Protein AF-A0A813G6Y1-F1 (afdb_monomer)

Sequence (194 aa):
RQPVYHDISRVPPTNMTIRAVFTRLVVLLIASIARQVDSALPPGYDEELYCSVGRCLRSRASVHPGMVGARKTFHECAPVDGGPESFEPESHPVGWGSKLGEEARTELLTSGYHQSRCADDEIIEASAASRLEEEEELLEHEEYEGRSNTEACVRPGGSKPAVHAAFYLWYGNPEVDGRWIHWNHKVLPHWEPN

Solvent-accessible surface area (backbone atoms only — not comparable to full-atom values): 12562 Å² total; per-residue (Å²): 139,80,87,85,82,82,86,89,82,79,80,75,89,72,72,63,66,62,56,57,53,51,54,52,53,51,52,53,51,53,57,59,56,63,72,69,64,68,79,82,59,64,90,44,58,74,39,50,59,29,16,54,76,69,32,17,39,35,74,42,87,84,64,58,92,89,71,82,75,40,51,62,76,48,34,34,35,41,69,40,91,91,52,76,86,85,61,75,85,78,54,69,39,48,69,48,42,81,92,68,40,70,65,56,51,48,50,42,48,72,73,47,32,41,69,54,64,36,74,70,52,55,53,52,51,52,54,50,51,56,52,47,55,59,50,52,68,59,50,75,77,60,84,80,72,85,82,70,93,64,70,90,54,50,43,98,86,74,48,62,75,90,75,85,80,94,81,81,89,68,69,42,43,49,94,83,63,76,36,68,30,65,84,70,59,80,83,76,76,69,92,68,83,131

Organism: Polarella glacialis (NCBI:txid89957)

Mean predicted aligned error: 15.97 Å

Structure (mmCIF, N/CA/C/O backbone):
data_AF-A0A813G6Y1-F1
#
_entry.id   AF-A0A813G6Y1-F1
#
loop_
_atom_site.group_PDB
_atom_site.id
_atom_site.type_symbol
_atom_site.label_atom_id
_atom_site.label_alt_id
_atom_site.label_comp_id
_atom_site.label_asym_id
_atom_site.label_entity_id
_atom_site.label_seq_id
_atom_site.pdbx_PDB_ins_code
_atom_site.Cartn_x
_atom_site.Cartn_y
_atom_site.Cartn_z
_atom_site.occupancy
_atom_site.B_iso_or_equiv
_atom_site.auth_seq_id
_atom_site.auth_comp_id
_atom_site.auth_asym_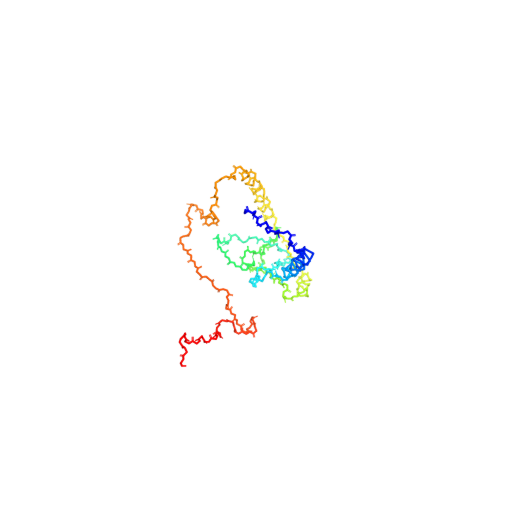id
_atom_site.auth_atom_id
_atom_site.pdbx_PDB_model_num
ATOM 1 N N . ARG A 1 1 ? -50.733 51.400 -49.235 1.00 47.88 1 ARG A N 1
ATOM 2 C CA . ARG A 1 1 ? -50.318 50.156 -48.542 1.00 47.88 1 ARG A CA 1
ATOM 3 C C . ARG A 1 1 ? -49.281 50.551 -47.505 1.00 47.88 1 ARG A C 1
ATOM 5 O O . ARG A 1 1 ? -48.203 50.961 -47.906 1.00 47.88 1 ARG A O 1
ATOM 12 N N . GLN A 1 2 ? -49.637 50.538 -46.223 1.00 42.50 2 GLN A N 1
ATOM 13 C CA . GLN A 1 2 ? -48.691 50.769 -45.127 1.00 42.50 2 GLN A CA 1
ATOM 14 C C . GLN A 1 2 ? -48.273 49.416 -44.535 1.00 42.50 2 GLN A C 1
ATOM 16 O O . GLN A 1 2 ? -49.118 48.518 -44.481 1.00 42.50 2 GLN A O 1
ATOM 21 N N . PRO A 1 3 ? -47.000 49.237 -44.146 1.00 63.09 3 PRO A N 1
ATOM 22 C CA . PRO A 1 3 ? -46.541 48.001 -43.531 1.00 63.09 3 PRO A CA 1
ATOM 23 C C . PRO A 1 3 ? -47.004 47.928 -42.071 1.00 63.09 3 PRO A C 1
ATOM 25 O O . PRO A 1 3 ? -46.876 48.888 -41.313 1.00 63.09 3 PRO A O 1
ATOM 28 N N . VAL A 1 4 ? -47.545 46.772 -41.692 1.00 66.75 4 VAL A N 1
ATOM 29 C CA . VAL A 1 4 ? -47.886 46.431 -40.308 1.00 66.75 4 VAL A CA 1
ATOM 30 C C . VAL A 1 4 ? -46.603 45.970 -39.621 1.00 66.75 4 VAL A C 1
ATOM 32 O O . VAL A 1 4 ? -46.015 44.967 -40.017 1.00 66.75 4 VAL A O 1
ATOM 35 N N . TYR A 1 5 ? -46.155 46.724 -38.619 1.00 62.47 5 TYR A N 1
ATOM 36 C CA . TYR A 1 5 ? -45.021 46.361 -37.773 1.00 62.47 5 TYR A CA 1
ATOM 37 C C . TYR A 1 5 ? -45.543 45.549 -36.583 1.00 62.47 5 TYR A C 1
ATOM 39 O O . TYR A 1 5 ? -46.344 46.050 -35.794 1.00 62.47 5 TYR A O 1
ATOM 47 N N . HIS A 1 6 ? -45.115 44.292 -36.466 1.00 61.47 6 HIS A N 1
ATOM 48 C CA . HIS A 1 6 ? -45.374 43.474 -35.284 1.00 61.47 6 HIS A CA 1
ATOM 49 C C . HIS A 1 6 ? -44.302 43.760 -34.230 1.00 61.47 6 HIS A C 1
ATOM 51 O O . HIS A 1 6 ? -43.113 43.567 -34.473 1.00 61.47 6 HIS A O 1
ATOM 57 N N . ASP A 1 7 ? -44.738 44.245 -33.071 1.00 64.50 7 ASP A N 1
ATOM 58 C CA . ASP A 1 7 ? -43.896 44.520 -31.911 1.00 64.50 7 ASP A CA 1
ATOM 59 C C . ASP A 1 7 ? -43.547 43.205 -31.187 1.00 64.50 7 ASP A C 1
ATOM 61 O O . ASP A 1 7 ? -44.409 42.558 -30.588 1.00 64.50 7 ASP A O 1
ATOM 65 N N . ILE A 1 8 ? -42.278 42.794 -31.277 1.00 61.31 8 ILE A N 1
ATOM 66 C CA . ILE A 1 8 ? -41.714 41.582 -30.655 1.00 61.31 8 ILE A CA 1
ATOM 67 C C . ILE A 1 8 ? -40.951 41.978 -29.379 1.00 61.31 8 ILE A C 1
ATOM 69 O O . ILE A 1 8 ? -39.786 41.632 -29.200 1.00 61.31 8 ILE A O 1
ATOM 73 N N . SER A 1 9 ? -41.584 42.735 -28.481 1.00 58.44 9 SER A N 1
ATOM 74 C CA . SER A 1 9 ? -40.910 43.262 -27.282 1.00 58.44 9 SER A CA 1
ATOM 75 C C . SER A 1 9 ? -41.609 42.860 -25.985 1.00 58.44 9 SER A C 1
ATOM 77 O O . SER A 1 9 ? -41.927 43.708 -25.157 1.00 58.44 9 SER A O 1
ATOM 79 N N . ARG A 1 10 ? -41.868 41.562 -25.776 1.00 57.62 10 ARG A N 1
ATOM 80 C CA . ARG A 1 10 ? -42.239 41.023 -24.450 1.00 57.62 10 ARG A CA 1
ATOM 81 C C . ARG A 1 10 ? -41.647 39.636 -24.225 1.00 57.62 10 ARG A C 1
ATOM 83 O O . ARG A 1 10 ? -42.345 38.630 -24.296 1.00 57.62 10 ARG A O 1
ATOM 90 N N . VAL A 1 11 ? -40.353 39.588 -23.921 1.00 65.69 11 VAL A N 1
ATOM 91 C CA . VAL A 1 11 ? -39.760 38.423 -23.252 1.00 65.69 11 VAL A CA 1
ATOM 92 C C . VAL A 1 11 ? -39.953 38.637 -21.745 1.00 65.69 11 VAL A C 1
ATOM 94 O O . VAL A 1 11 ? -39.470 39.644 -21.225 1.00 65.69 11 VAL A O 1
ATOM 97 N N . PRO A 1 12 ? -40.696 37.770 -21.032 1.00 66.88 12 PRO A N 1
ATOM 98 C CA . PRO A 1 12 ? -40.842 37.895 -19.586 1.00 66.88 12 PRO A CA 1
ATOM 99 C C . PRO A 1 12 ? -39.472 37.717 -18.911 1.00 66.88 12 PRO A C 1
ATOM 101 O O . PRO A 1 12 ? -38.673 36.902 -19.380 1.00 66.88 12 PRO A O 1
ATOM 104 N N . PRO A 1 13 ? -39.178 38.445 -17.819 1.00 62.06 13 PRO A N 1
ATOM 105 C CA . PRO A 1 13 ? -37.917 38.309 -17.103 1.00 62.06 13 PRO A CA 1
ATOM 106 C C . PRO A 1 13 ? -37.788 36.872 -16.593 1.00 62.06 13 PRO A C 1
ATOM 108 O O . PRO A 1 13 ? -38.498 36.432 -15.690 1.00 62.06 13 PRO A O 1
ATOM 111 N N . THR A 1 14 ? -36.907 36.106 -17.226 1.00 59.66 14 THR A N 1
ATOM 112 C CA . THR A 1 14 ? -36.647 34.721 -16.856 1.00 59.66 14 THR A CA 1
ATOM 113 C C . THR A 1 14 ? -35.986 34.668 -15.484 1.00 59.66 14 THR A C 1
ATOM 115 O O . THR A 1 14 ? -34.999 35.359 -15.248 1.00 59.66 14 THR A O 1
ATOM 118 N N . ASN A 1 15 ? -36.532 33.803 -14.624 1.00 59.97 15 ASN A N 1
ATOM 119 C CA . ASN A 1 15 ? -36.086 33.359 -13.297 1.00 59.97 15 ASN A CA 1
ATOM 120 C C . ASN A 1 15 ? -34.559 33.122 -13.153 1.00 59.97 15 ASN A C 1
ATOM 122 O O . ASN A 1 15 ? -34.104 31.983 -13.015 1.00 59.97 15 ASN A O 1
ATOM 126 N N . MET A 1 16 ? -33.747 34.181 -13.158 1.00 59.09 16 MET A N 1
ATOM 127 C CA . MET A 1 16 ? -32.289 34.100 -12.975 1.00 59.09 16 MET A CA 1
ATOM 128 C C . MET A 1 16 ? -31.903 33.655 -11.557 1.00 59.09 16 MET A C 1
ATOM 130 O O . MET A 1 16 ? -30.890 32.983 -11.371 1.00 59.09 16 MET A O 1
ATOM 134 N N . THR A 1 17 ? -32.729 33.955 -10.557 1.00 66.62 17 THR A N 1
ATOM 135 C CA . THR A 1 17 ? -32.464 33.633 -9.148 1.00 66.62 17 THR A CA 1
ATOM 136 C C . THR A 1 17 ? -32.593 32.142 -8.841 1.00 66.62 17 THR A C 1
ATOM 138 O O . THR A 1 17 ? -31.766 31.596 -8.117 1.00 66.62 17 THR A O 1
ATOM 141 N N . ILE A 1 18 ? -33.569 31.448 -9.433 1.00 71.50 18 ILE A N 1
ATOM 142 C CA . ILE A 1 18 ? -33.814 30.023 -9.141 1.00 71.50 18 ILE A CA 1
ATOM 143 C C . ILE A 1 18 ? -32.691 29.144 -9.710 1.00 71.50 18 ILE A C 1
ATOM 145 O O . ILE A 1 18 ? -32.226 28.221 -9.042 1.00 71.50 18 ILE A O 1
ATOM 149 N N . ARG A 1 19 ? -32.191 29.468 -10.911 1.00 74.19 19 ARG A N 1
ATOM 150 C CA . ARG A 1 19 ? -31.069 28.743 -11.530 1.00 74.19 19 ARG A CA 1
ATOM 151 C C . ARG A 1 19 ? -29.781 28.869 -10.716 1.00 74.19 19 ARG A C 1
ATOM 153 O O . ARG A 1 19 ? -29.129 27.863 -10.471 1.00 74.19 19 ARG A O 1
ATOM 160 N N . ALA A 1 20 ? -29.446 30.070 -10.243 1.00 75.44 20 ALA A N 1
ATOM 161 C CA . ALA A 1 20 ? -28.234 30.288 -9.453 1.00 75.44 20 ALA A CA 1
ATOM 162 C C . ALA A 1 20 ? -28.260 29.549 -8.101 1.00 75.44 20 ALA A C 1
ATOM 164 O O . ALA A 1 20 ? -27.241 29.004 -7.672 1.00 75.44 20 ALA A O 1
ATOM 165 N N . VAL A 1 21 ? -29.424 29.495 -7.442 1.00 80.56 21 VAL A N 1
ATOM 166 C CA . VAL A 1 21 ? -29.596 28.775 -6.169 1.00 80.56 21 VAL A CA 1
ATOM 167 C C . VAL A 1 21 ? -29.484 27.263 -6.369 1.00 80.56 21 VAL A C 1
ATOM 169 O O . VAL A 1 21 ? -28.781 26.600 -5.606 1.00 80.56 21 VAL A O 1
ATOM 172 N N . PHE A 1 22 ? -30.105 26.722 -7.420 1.00 84.25 22 PHE A N 1
ATOM 173 C CA . PHE A 1 22 ? -30.036 25.292 -7.719 1.00 84.25 22 PHE A CA 1
ATOM 174 C C . PHE A 1 22 ? -28.605 24.843 -8.044 1.00 84.25 22 PHE A C 1
ATOM 176 O O . PHE A 1 22 ? -28.137 23.853 -7.487 1.00 84.25 22 PHE A O 1
ATOM 183 N N . THR A 1 23 ? -27.864 25.608 -8.854 1.00 83.94 23 THR A N 1
ATOM 184 C CA . THR A 1 23 ? -26.463 25.287 -9.169 1.00 83.94 23 THR A CA 1
ATOM 185 C C . THR A 1 23 ? -25.587 25.269 -7.915 1.00 83.94 23 THR A C 1
ATOM 187 O O . THR A 1 23 ? -24.782 24.356 -7.749 1.00 83.94 23 THR A O 1
ATOM 190 N N . ARG A 1 24 ? -25.764 26.225 -6.991 1.00 86.69 24 ARG A N 1
ATOM 191 C CA . ARG A 1 24 ? -25.010 26.240 -5.724 1.00 86.69 24 ARG A CA 1
ATOM 192 C C . ARG A 1 24 ? -25.335 25.037 -4.839 1.00 86.69 24 ARG A C 1
ATOM 194 O O . ARG A 1 24 ? -24.416 24.439 -4.291 1.00 86.69 24 ARG A O 1
ATOM 201 N N . LEU A 1 25 ? -26.610 24.658 -4.729 1.00 89.81 25 LEU A N 1
ATOM 202 C CA . LEU A 1 25 ? -27.019 23.472 -3.968 1.00 89.81 25 LEU A CA 1
ATOM 203 C C . LEU A 1 25 ? -26.442 22.182 -4.558 1.00 89.81 25 LEU A C 1
ATOM 205 O O . LEU A 1 25 ? -25.932 21.353 -3.811 1.00 89.81 25 LEU A O 1
ATOM 209 N N . VAL A 1 26 ? -26.462 22.033 -5.884 1.00 91.00 26 VAL A N 1
ATOM 210 C CA . VAL A 1 26 ? -25.892 20.860 -6.563 1.00 91.00 26 VAL A CA 1
ATOM 211 C C . VAL A 1 26 ? -24.376 20.781 -6.365 1.00 91.00 26 VAL A C 1
ATOM 213 O O . VAL A 1 26 ? -23.868 19.710 -6.049 1.00 91.00 26 VAL A O 1
ATOM 216 N N . VAL A 1 27 ? -23.650 21.899 -6.475 1.00 89.62 27 VAL A N 1
ATOM 217 C CA . VAL A 1 27 ? -22.195 21.924 -6.235 1.00 89.62 27 VAL A CA 1
ATOM 218 C C . VAL A 1 27 ? -21.862 21.557 -4.786 1.00 89.62 27 VAL A C 1
ATOM 220 O O . VAL A 1 27 ? -20.958 20.757 -4.557 1.00 89.62 27 VAL A O 1
ATOM 223 N N . LEU A 1 28 ? -22.609 22.083 -3.809 1.00 88.44 28 LEU A N 1
ATOM 224 C CA . LEU A 1 28 ? -22.417 21.732 -2.398 1.00 88.44 28 LEU A CA 1
ATOM 225 C C . LEU A 1 28 ? -22.729 20.255 -2.122 1.00 88.44 28 LEU A C 1
ATOM 227 O O . LEU A 1 28 ? -22.001 19.610 -1.369 1.00 88.44 28 LEU A O 1
ATOM 231 N N . LEU A 1 29 ? -23.763 19.704 -2.763 1.00 87.25 29 LEU A N 1
ATOM 232 C CA . LEU A 1 29 ? -24.108 18.288 -2.657 1.00 87.25 29 LEU A CA 1
ATOM 233 C C . LEU A 1 29 ? -22.996 17.396 -3.234 1.00 87.25 29 LEU A C 1
ATOM 235 O O . LEU A 1 29 ? -22.559 16.461 -2.568 1.00 87.25 29 LEU A O 1
ATOM 239 N N . ILE A 1 30 ? -22.487 17.710 -4.430 1.00 83.25 30 ILE A N 1
ATOM 240 C CA . ILE A 1 30 ? -21.391 16.958 -5.065 1.00 83.25 30 ILE A CA 1
ATOM 241 C C . ILE A 1 30 ? -20.113 17.040 -4.219 1.00 83.25 30 ILE A C 1
ATOM 243 O O . ILE A 1 30 ? -19.481 16.016 -3.966 1.00 83.25 30 ILE A O 1
ATOM 247 N N . ALA A 1 31 ? -19.760 18.227 -3.713 1.00 80.38 31 ALA A N 1
ATOM 248 C CA . ALA A 1 31 ? -18.597 18.400 -2.841 1.00 80.38 31 ALA A CA 1
ATOM 249 C C . ALA A 1 31 ? -18.727 17.631 -1.512 1.00 80.38 31 ALA A C 1
ATOM 251 O O . ALA A 1 31 ? -17.729 17.155 -0.973 1.00 80.38 31 ALA A O 1
ATOM 252 N N . SER A 1 32 ? -19.949 17.478 -0.988 1.00 78.00 32 SER A N 1
ATOM 253 C CA . SER A 1 32 ? -20.209 16.665 0.205 1.00 78.00 32 SER A CA 1
ATOM 254 C C . SER A 1 32 ? -20.031 15.169 -0.058 1.00 78.00 32 SER A C 1
ATOM 256 O O . SER A 1 32 ? -19.564 14.461 0.830 1.00 78.00 32 SER A O 1
ATOM 258 N N . ILE A 1 33 ? -20.388 14.686 -1.252 1.00 77.12 33 ILE A N 1
ATOM 259 C CA . ILE A 1 33 ? -20.252 13.268 -1.621 1.00 77.12 33 ILE A CA 1
ATOM 260 C C . ILE A 1 33 ? -18.783 12.927 -1.914 1.00 77.12 33 ILE A C 1
ATOM 262 O O . ILE A 1 33 ? -18.304 11.871 -1.509 1.00 77.12 33 ILE A O 1
ATOM 266 N N . ALA A 1 34 ? -18.033 13.838 -2.542 1.00 69.88 34 ALA A N 1
ATOM 267 C CA . ALA A 1 34 ? -16.622 13.621 -2.869 1.00 69.88 34 ALA A CA 1
ATOM 268 C C . ALA A 1 34 ? -15.717 13.437 -1.633 1.00 69.88 34 ALA A C 1
ATOM 270 O O . ALA A 1 34 ? -14.676 12.798 -1.727 1.00 69.88 34 ALA A O 1
ATOM 271 N N . ARG A 1 35 ? -16.118 13.953 -0.462 1.00 64.12 35 ARG A N 1
ATOM 272 C CA . ARG A 1 35 ? -15.359 13.821 0.794 1.00 64.12 35 ARG A CA 1
ATOM 273 C C . ARG A 1 35 ? -15.401 12.432 1.431 1.00 64.12 35 ARG A C 1
ATOM 275 O O . ARG A 1 35 ? -14.632 12.198 2.350 1.00 64.12 35 ARG A O 1
ATOM 282 N N . GLN A 1 36 ? -16.294 11.548 0.989 1.00 60.00 36 GLN A N 1
ATOM 283 C CA . GLN A 1 36 ? -16.444 10.202 1.559 1.00 60.00 36 GLN A CA 1
ATOM 284 C C . GLN A 1 36 ? -15.845 9.108 0.677 1.00 60.00 36 GLN A C 1
ATOM 286 O O . GLN A 1 36 ? -16.034 7.924 0.944 1.00 60.00 36 GLN A O 1
ATOM 291 N N . VAL A 1 37 ? -15.131 9.485 -0.383 1.00 60.56 37 VAL A N 1
ATOM 292 C CA . VAL A 1 37 ? -14.368 8.519 -1.165 1.00 60.56 37 VAL A CA 1
ATOM 293 C C . VAL A 1 37 ? -13.024 8.343 -0.473 1.00 60.56 37 VAL A C 1
ATOM 295 O O . VAL A 1 37 ? -11.997 8.828 -0.945 1.00 60.56 37 VAL A O 1
ATOM 298 N N . ASP A 1 38 ? -13.043 7.669 0.678 1.00 59.62 38 ASP A N 1
ATOM 299 C CA . ASP A 1 38 ? -11.827 7.053 1.187 1.00 59.62 38 ASP A CA 1
ATOM 300 C C . ASP A 1 38 ? -11.328 6.162 0.060 1.00 59.62 38 ASP A C 1
ATOM 302 O O . ASP A 1 38 ? -12.050 5.293 -0.443 1.00 59.62 38 ASP A O 1
ATOM 306 N N . SER A 1 39 ? -10.136 6.482 -0.433 1.00 60.69 39 SER A N 1
ATOM 307 C CA . SER A 1 39 ? -9.518 5.741 -1.517 1.00 60.69 39 SER A CA 1
ATOM 308 C C . SER A 1 39 ? -9.393 4.309 -1.029 1.00 60.69 39 SER A C 1
ATOM 310 O O . SER A 1 39 ? -8.552 4.015 -0.185 1.00 60.69 39 SER A O 1
ATOM 312 N N . ALA A 1 40 ? -10.289 3.440 -1.499 1.00 66.88 40 ALA A N 1
ATOM 313 C CA . ALA A 1 40 ? -10.293 2.028 -1.171 1.00 66.88 40 ALA A CA 1
ATOM 314 C C . ALA A 1 40 ? -9.113 1.395 -1.904 1.00 66.88 40 ALA A C 1
ATOM 316 O O . ALA A 1 40 ? -9.262 0.742 -2.938 1.00 66.88 40 ALA A O 1
ATOM 317 N N . LEU A 1 41 ? -7.916 1.681 -1.405 1.00 75.00 41 LEU A N 1
ATOM 318 C CA . LEU A 1 41 ? -6.720 1.013 -1.844 1.00 75.00 41 LEU A CA 1
ATOM 319 C C . LEU A 1 41 ? -6.873 -0.473 -1.496 1.00 75.00 41 LEU A C 1
ATOM 321 O O . LEU A 1 41 ? -7.549 -0.823 -0.518 1.00 75.00 41 LEU A O 1
ATOM 325 N N . PRO A 1 42 ? -6.289 -1.367 -2.309 1.00 79.06 42 PRO A N 1
ATOM 326 C CA . PRO A 1 42 ? -6.246 -2.772 -1.961 1.00 79.06 42 PRO A CA 1
ATOM 327 C C . PRO A 1 42 ? -5.688 -2.932 -0.539 1.00 79.06 42 PRO A C 1
ATOM 329 O O . PRO A 1 42 ? -4.781 -2.179 -0.166 1.00 79.06 42 PRO A O 1
ATOM 332 N N . PRO A 1 43 ? -6.195 -3.898 0.247 1.00 78.44 43 PRO A N 1
ATOM 333 C CA . PRO A 1 43 ? -5.671 -4.165 1.581 1.00 78.44 43 PRO A CA 1
ATOM 334 C C . PRO A 1 43 ? -4.139 -4.259 1.548 1.00 78.44 43 PRO A C 1
ATOM 336 O O . PRO A 1 43 ? -3.587 -5.020 0.748 1.00 78.44 43 PRO A O 1
ATOM 339 N N . GLY A 1 44 ? -3.454 -3.461 2.369 1.00 83.50 44 GLY A N 1
ATOM 340 C CA . GLY A 1 44 ? -1.990 -3.465 2.451 1.00 83.50 44 GLY A CA 1
ATOM 341 C C . GLY A 1 44 ? -1.266 -2.269 1.830 1.00 83.50 44 GLY A C 1
ATOM 342 O O . GLY A 1 44 ? -0.053 -2.140 2.002 1.00 83.50 44 GLY A O 1
ATOM 343 N N . TYR A 1 45 ? -1.962 -1.403 1.096 1.00 86.19 45 TYR A N 1
ATOM 344 C CA . TYR A 1 45 ? -1.362 -0.198 0.501 1.00 86.19 45 TYR A CA 1
ATOM 345 C C . TYR A 1 45 ? -1.447 1.025 1.418 1.00 86.19 45 TYR A C 1
ATOM 347 O O . TYR A 1 45 ? -0.577 1.891 1.365 1.00 86.19 45 TYR A O 1
ATOM 355 N N . ASP A 1 46 ? -2.471 1.073 2.263 1.00 87.06 46 ASP A N 1
ATOM 356 C CA . ASP A 1 46 ? -2.724 2.111 3.263 1.00 87.06 46 ASP A CA 1
ATOM 357 C C . ASP A 1 46 ? -2.134 1.770 4.643 1.00 87.06 46 ASP A C 1
ATOM 359 O O . ASP A 1 46 ? -2.374 2.486 5.609 1.00 87.06 46 ASP A O 1
ATOM 363 N N . GLU A 1 47 ? -1.357 0.686 4.750 1.00 93.06 47 GLU A N 1
ATOM 364 C CA . GLU A 1 47 ? -0.781 0.255 6.023 1.00 93.06 47 GLU A CA 1
ATOM 365 C C . GLU A 1 47 ? 0.342 1.197 6.491 1.00 93.06 47 GLU A C 1
ATOM 367 O O . GLU A 1 47 ? 1.249 1.566 5.733 1.00 93.06 47 GLU A O 1
ATOM 372 N N . GLU A 1 48 ? 0.312 1.552 7.774 1.00 95.69 48 GLU A N 1
ATOM 373 C CA . GLU A 1 48 ? 1.471 2.056 8.506 1.00 95.69 48 GLU A CA 1
ATOM 374 C C . GLU A 1 48 ? 2.362 0.863 8.867 1.00 95.69 48 GLU A C 1
ATOM 376 O O . GLU A 1 48 ? 1.879 -0.165 9.341 1.00 95.69 48 GLU A O 1
ATOM 381 N N . LEU A 1 49 ? 3.665 0.977 8.614 1.00 96.94 49 LEU A N 1
ATOM 382 C CA . LEU A 1 49 ? 4.612 -0.111 8.840 1.00 96.94 49 LEU A CA 1
ATOM 383 C C . LEU A 1 49 ? 5.407 0.130 10.112 1.00 96.94 49 LEU A C 1
ATOM 385 O O . LEU A 1 49 ? 5.975 1.204 10.304 1.00 96.94 49 LEU A O 1
ATOM 389 N N . TYR A 1 50 ? 5.486 -0.904 10.938 1.00 97.19 50 TYR A N 1
ATOM 390 C CA . TYR A 1 50 ? 6.133 -0.849 12.233 1.00 97.19 50 TYR A CA 1
ATOM 391 C C . TYR A 1 50 ? 7.236 -1.899 12.357 1.00 97.19 50 TYR A C 1
ATOM 393 O O . TYR A 1 50 ? 7.056 -3.061 11.985 1.00 97.19 50 TYR A O 1
ATOM 401 N N . CYS A 1 51 ? 8.357 -1.492 12.943 1.00 96.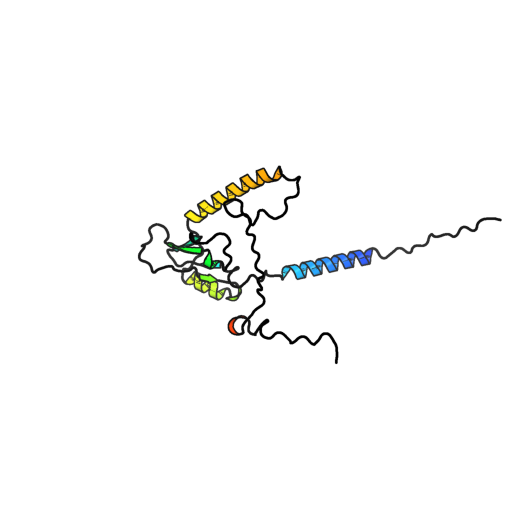31 51 CYS A N 1
ATOM 402 C CA . CYS A 1 51 ? 9.484 -2.349 13.285 1.00 96.31 51 CYS A CA 1
ATOM 403 C C . CYS A 1 51 ? 9.598 -2.519 14.797 1.00 96.31 51 CYS A C 1
ATOM 405 O O . CYS A 1 51 ? 9.210 -1.640 15.564 1.00 96.31 51 CYS A O 1
ATOM 407 N N . SER A 1 52 ? 10.118 -3.667 15.223 1.00 94.81 52 SER A N 1
ATOM 408 C CA . SER A 1 52 ? 10.407 -3.947 16.628 1.00 94.81 52 SER A CA 1
ATOM 409 C C . SER A 1 52 ? 11.574 -3.099 17.146 1.00 94.81 52 SER A C 1
ATOM 411 O O . SER A 1 52 ? 12.426 -2.672 16.367 1.00 94.81 52 SER A O 1
ATOM 413 N N . VAL A 1 53 ? 11.679 -2.970 18.472 1.00 92.44 53 VAL A N 1
ATOM 414 C CA . VAL A 1 53 ? 12.795 -2.290 19.152 1.00 92.44 53 VAL A CA 1
ATOM 415 C C . VAL A 1 53 ? 14.158 -2.749 18.615 1.00 92.44 53 VAL A C 1
ATOM 417 O O . VAL A 1 53 ? 14.408 -3.944 18.456 1.00 92.44 53 VAL A O 1
ATOM 420 N N . GLY A 1 54 ? 15.054 -1.788 18.368 1.00 91.25 54 GLY A N 1
ATOM 421 C CA . GLY A 1 54 ? 16.415 -2.041 17.878 1.00 91.25 54 GLY A CA 1
ATOM 422 C C . GLY A 1 54 ? 16.514 -2.216 16.361 1.00 91.25 54 GLY A C 1
ATOM 423 O O . GLY A 1 54 ? 17.605 -2.479 15.849 1.00 91.25 54 GLY A O 1
ATOM 424 N N . ARG A 1 55 ? 15.401 -2.052 15.638 1.00 92.62 55 ARG A N 1
ATOM 425 C CA . ARG A 1 55 ? 15.364 -2.083 14.177 1.00 92.62 55 ARG A CA 1
ATOM 426 C C . ARG A 1 55 ? 14.701 -0.838 13.616 1.00 92.62 55 ARG A C 1
ATOM 428 O O . ARG A 1 55 ? 13.724 -0.360 14.168 1.00 92.62 55 ARG A O 1
ATOM 435 N N . CYS A 1 56 ? 15.196 -0.339 12.500 1.00 94.31 56 CYS A N 1
ATOM 436 C CA . CYS A 1 56 ? 14.607 0.769 11.765 1.00 94.31 56 CYS A CA 1
ATOM 437 C C . CYS A 1 56 ? 13.980 0.269 10.460 1.00 94.31 56 CYS A C 1
ATOM 439 O O . CYS A 1 56 ? 14.357 -0.774 9.923 1.00 94.31 56 CYS A O 1
ATOM 441 N N . LEU A 1 57 ? 12.982 0.997 9.971 1.00 95.56 57 LEU A N 1
ATOM 442 C CA . LEU A 1 57 ? 12.327 0.711 8.704 1.00 95.56 57 LEU A CA 1
ATOM 443 C C . LEU A 1 57 ? 13.197 1.243 7.561 1.00 95.56 57 LEU A C 1
ATOM 445 O O . LEU A 1 57 ? 13.538 2.426 7.562 1.00 95.56 57 LEU A O 1
ATOM 449 N N . ARG A 1 58 ? 13.518 0.398 6.581 1.00 93.25 58 ARG A N 1
ATOM 450 C CA . ARG A 1 58 ? 14.172 0.834 5.341 1.00 93.25 58 ARG A CA 1
ATOM 451 C C . ARG A 1 58 ? 13.558 0.228 4.095 1.00 93.25 58 ARG A C 1
ATOM 453 O O . ARG A 1 58 ? 12.875 -0.799 4.160 1.00 93.25 58 ARG A O 1
ATOM 460 N N . SER A 1 59 ? 13.860 0.828 2.957 1.00 91.94 59 SER A N 1
ATOM 461 C CA . SER A 1 59 ? 13.534 0.311 1.636 1.00 91.94 59 SER A CA 1
ATOM 462 C C . SER A 1 59 ? 14.350 -0.943 1.326 1.00 91.94 59 SER A C 1
ATOM 464 O O . SER A 1 59 ? 15.558 -1.022 1.549 1.00 91.94 59 SER A O 1
ATOM 466 N N . ARG A 1 60 ? 13.685 -1.962 0.789 1.00 90.88 60 ARG A N 1
ATOM 467 C CA . ARG A 1 60 ? 14.312 -3.245 0.485 1.00 90.88 60 ARG A CA 1
ATOM 468 C C . ARG A 1 60 ? 15.084 -3.163 -0.835 1.00 90.88 60 ARG A C 1
ATOM 470 O O . ARG A 1 60 ? 14.499 -2.968 -1.899 1.00 90.88 60 ARG A O 1
ATOM 477 N N . ALA A 1 61 ? 16.393 -3.413 -0.793 1.00 86.44 61 ALA A N 1
ATOM 478 C CA . ALA A 1 61 ? 17.272 -3.298 -1.964 1.00 86.44 61 ALA A CA 1
ATOM 479 C C . ALA A 1 61 ? 16.949 -4.287 -3.106 1.00 86.44 61 ALA A C 1
ATOM 481 O O . ALA A 1 61 ? 17.304 -4.050 -4.257 1.00 86.44 61 ALA A O 1
ATOM 482 N N . SER A 1 62 ? 16.279 -5.407 -2.809 1.00 85.94 62 SER A N 1
ATOM 483 C CA . SER A 1 62 ? 15.963 -6.459 -3.791 1.00 85.94 62 SER A CA 1
ATOM 484 C C . SER A 1 62 ? 14.646 -6.255 -4.557 1.00 85.94 62 SER A C 1
ATOM 486 O O . SER A 1 62 ? 14.235 -7.133 -5.327 1.00 85.94 62 SER A O 1
ATOM 488 N N . VAL A 1 63 ? 13.968 -5.117 -4.377 1.00 87.44 63 VAL A N 1
ATOM 489 C CA . VAL A 1 63 ? 12.743 -4.799 -5.122 1.00 87.44 63 VAL A CA 1
ATOM 490 C C . VAL A 1 63 ? 13.080 -4.537 -6.590 1.00 87.44 63 VAL A C 1
ATOM 492 O O . VAL A 1 63 ? 13.879 -3.666 -6.922 1.00 87.44 63 VAL A O 1
ATOM 495 N N . HIS A 1 64 ? 12.431 -5.273 -7.491 1.00 85.19 64 HIS A N 1
ATOM 496 C CA . HIS A 1 64 ? 12.593 -5.056 -8.925 1.00 85.19 64 HIS A CA 1
ATOM 497 C C . HIS A 1 64 ? 11.796 -3.828 -9.401 1.00 85.19 64 HIS A C 1
ATOM 499 O O . HIS A 1 64 ? 10.636 -3.666 -9.007 1.00 85.19 64 HIS A O 1
ATOM 505 N N . PRO A 1 65 ? 12.352 -3.003 -10.309 1.00 83.69 65 PRO A N 1
ATOM 506 C CA . PRO A 1 65 ? 11.614 -1.906 -10.927 1.00 83.69 65 PRO A CA 1
ATOM 507 C C . PRO A 1 65 ? 10.322 -2.393 -11.599 1.00 83.69 65 PRO A C 1
ATOM 509 O O . PRO A 1 65 ? 10.340 -3.340 -12.389 1.00 83.69 65 PRO A O 1
ATOM 512 N N . GLY A 1 66 ? 9.201 -1.734 -11.294 1.00 83.06 66 GLY A N 1
ATOM 513 C CA . GLY A 1 66 ? 7.872 -2.088 -11.810 1.00 83.06 66 GLY A CA 1
ATOM 514 C C . GLY A 1 66 ? 7.124 -3.150 -10.997 1.00 83.06 66 GLY A C 1
ATOM 515 O O . GLY A 1 66 ? 6.031 -3.553 -11.392 1.00 83.06 66 GLY A O 1
ATOM 516 N N . MET A 1 67 ? 7.678 -3.604 -9.869 1.00 82.31 67 MET A N 1
ATOM 517 C CA . MET A 1 67 ? 6.939 -4.427 -8.915 1.00 82.31 67 MET A CA 1
ATOM 518 C C . MET A 1 67 ? 5.840 -3.591 -8.245 1.00 82.31 67 MET A C 1
ATOM 520 O O . MET A 1 67 ? 6.086 -2.474 -7.799 1.00 82.31 67 MET A O 1
ATOM 524 N N . VAL A 1 68 ? 4.629 -4.143 -8.165 1.00 86.75 68 VAL A N 1
ATOM 525 C CA . VAL A 1 68 ? 3.471 -3.523 -7.504 1.00 86.75 68 VAL A CA 1
ATOM 526 C C . VAL A 1 68 ? 2.971 -4.491 -6.433 1.00 86.75 68 VAL A C 1
ATOM 528 O O . VAL A 1 68 ? 2.844 -5.685 -6.702 1.00 86.75 68 VAL A O 1
ATOM 531 N N . GLY A 1 69 ? 2.716 -4.009 -5.219 1.00 89.06 69 GLY A N 1
ATOM 532 C CA . GLY A 1 69 ? 2.247 -4.855 -4.121 1.00 89.06 69 GLY A CA 1
ATOM 533 C C . GLY A 1 69 ? 1.937 -4.078 -2.844 1.00 89.06 69 GLY A C 1
ATOM 534 O O . GLY A 1 69 ? 1.994 -2.852 -2.819 1.00 89.06 69 GLY A O 1
ATOM 535 N N . ALA A 1 70 ? 1.630 -4.802 -1.767 1.00 90.62 70 ALA A N 1
ATOM 536 C CA . ALA A 1 70 ? 1.438 -4.202 -0.448 1.00 90.62 70 ALA A CA 1
ATOM 537 C C . ALA A 1 70 ? 2.723 -3.514 0.037 1.00 90.62 70 ALA A C 1
ATOM 539 O O . ALA A 1 70 ? 3.830 -3.985 -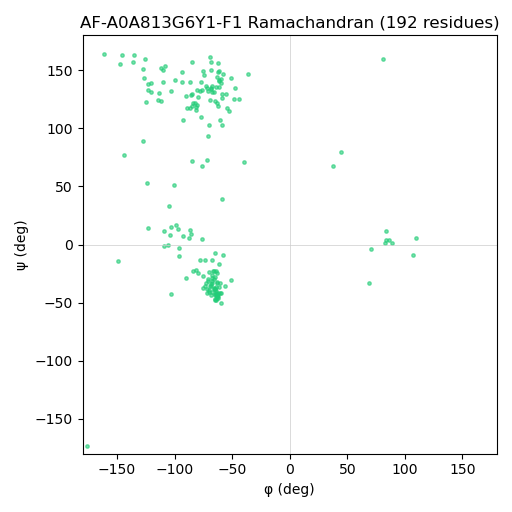0.253 1.00 90.62 70 ALA A O 1
ATOM 540 N N . ARG A 1 71 ? 2.586 -2.452 0.837 1.00 92.06 71 ARG A N 1
ATOM 541 C CA . ARG A 1 71 ? 3.695 -1.590 1.278 1.00 92.06 71 ARG A CA 1
ATOM 542 C C . ARG A 1 71 ? 4.808 -2.363 1.997 1.00 92.06 71 ARG A C 1
ATOM 544 O O . ARG A 1 71 ? 5.988 -2.095 1.767 1.00 92.06 71 ARG A O 1
ATOM 551 N N . LYS A 1 72 ? 4.444 -3.390 2.775 1.00 94.06 72 LYS A N 1
ATOM 552 C CA . LYS A 1 72 ? 5.371 -4.312 3.464 1.00 94.06 72 LYS A CA 1
ATOM 553 C C . LYS A 1 72 ? 6.293 -5.118 2.539 1.00 94.06 72 LYS A C 1
ATOM 555 O O . LYS A 1 72 ? 7.280 -5.672 2.995 1.00 94.06 72 LYS A O 1
ATOM 560 N N . THR A 1 73 ? 5.977 -5.207 1.248 1.00 92.06 73 THR A N 1
ATOM 561 C CA . THR A 1 73 ? 6.818 -5.899 0.250 1.00 92.06 73 THR A CA 1
ATOM 562 C C . THR A 1 73 ? 8.052 -5.074 -0.108 1.00 92.06 73 THR A C 1
ATOM 564 O O . THR A 1 73 ? 9.082 -5.621 -0.497 1.00 92.06 73 THR A O 1
ATOM 567 N N . PHE A 1 74 ? 7.931 -3.753 0.021 1.00 92.88 74 PHE A N 1
ATOM 568 C CA . PHE A 1 74 ? 8.941 -2.783 -0.387 1.00 92.88 74 PHE A CA 1
ATOM 569 C C . PHE A 1 74 ? 9.851 -2.342 0.752 1.00 92.88 74 PHE A C 1
ATOM 571 O O . PHE A 1 74 ? 10.853 -1.683 0.498 1.00 92.88 74 PHE A O 1
ATOM 578 N N . HIS A 1 75 ? 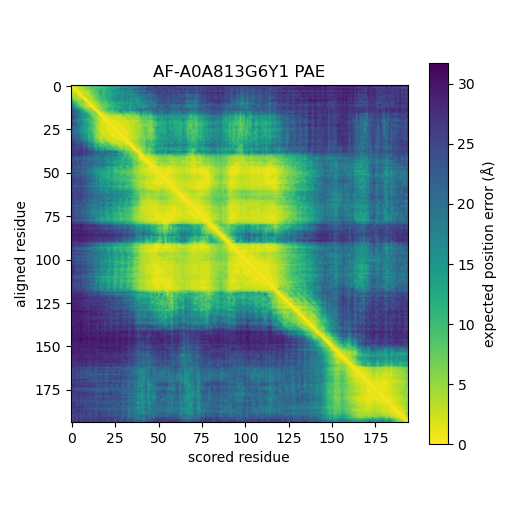9.511 -2.704 1.987 1.00 94.38 75 HIS A N 1
ATOM 579 C CA . HIS A 1 75 ? 10.234 -2.282 3.174 1.00 94.38 75 HIS A CA 1
ATOM 580 C C . HIS A 1 75 ? 10.623 -3.486 4.021 1.00 94.38 75 HIS A C 1
ATOM 582 O O . HIS A 1 75 ? 9.933 -4.506 4.047 1.00 94.38 75 HIS A O 1
ATOM 588 N N . GLU A 1 76 ? 11.717 -3.343 4.746 1.00 93.94 76 GLU A N 1
ATOM 589 C CA . GLU A 1 76 ? 12.215 -4.321 5.700 1.00 93.94 76 GLU A CA 1
ATOM 590 C C . GLU A 1 76 ? 12.664 -3.622 6.984 1.00 93.94 76 GLU A C 1
ATOM 592 O O . GLU A 1 76 ? 12.978 -2.431 6.981 1.00 93.94 76 GLU A O 1
ATOM 597 N N . CYS A 1 77 ? 12.686 -4.362 8.092 1.00 94.38 77 CYS A N 1
ATOM 598 C CA . CYS A 1 77 ? 13.228 -3.861 9.348 1.00 94.38 77 CYS A CA 1
ATOM 599 C C . CYS A 1 77 ? 14.703 -4.249 9.465 1.00 94.38 77 CYS A C 1
ATOM 601 O O . CYS A 1 77 ? 15.032 -5.416 9.713 1.00 94.38 77 CYS A O 1
ATOM 603 N N . ALA A 1 78 ? 15.584 -3.268 9.316 1.00 92.00 78 ALA A N 1
ATOM 604 C CA . ALA A 1 78 ? 17.025 -3.438 9.425 1.00 92.00 78 ALA A CA 1
ATOM 605 C C . ALA A 1 78 ? 17.512 -3.144 10.849 1.00 92.00 78 ALA A C 1
ATOM 607 O O . ALA A 1 78 ? 16.910 -2.319 11.534 1.00 92.00 78 ALA A O 1
ATOM 608 N N . PRO A 1 79 ? 18.575 -3.807 11.330 1.00 91.44 79 PRO A N 1
ATOM 609 C CA . PRO A 1 79 ? 19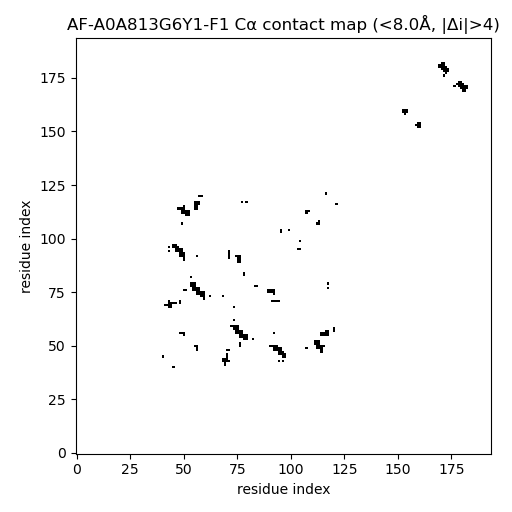.187 -3.446 12.603 1.00 91.44 79 PRO A CA 1
ATOM 610 C C . PRO A 1 79 ? 19.684 -1.996 12.559 1.00 91.44 79 PRO A C 1
ATOM 612 O O . PRO A 1 79 ? 20.258 -1.567 11.562 1.00 91.44 79 PRO A O 1
ATOM 615 N N . VAL A 1 80 ? 19.475 -1.253 13.646 1.00 90.31 80 VAL A N 1
ATOM 616 C CA . VAL A 1 80 ? 20.097 0.068 13.815 1.00 90.31 80 VAL A CA 1
ATOM 617 C C . VAL A 1 80 ? 21.609 -0.132 13.975 1.00 90.31 80 VAL A C 1
ATOM 619 O O . VAL A 1 80 ? 22.025 -1.059 14.677 1.00 90.31 80 VAL A O 1
ATOM 622 N N . ASP A 1 81 ? 22.422 0.696 13.312 1.00 81.94 81 ASP A N 1
ATOM 623 C CA . ASP A 1 81 ? 23.886 0.574 13.270 1.00 81.94 81 ASP A CA 1
ATOM 624 C C . ASP A 1 81 ? 24.499 0.261 14.647 1.00 81.94 81 ASP A C 1
ATOM 626 O O . ASP A 1 81 ? 24.274 0.965 15.633 1.00 81.94 81 ASP A O 1
ATOM 630 N N . GLY A 1 82 ? 25.286 -0.819 14.714 1.00 72.44 82 GLY A N 1
ATOM 631 C CA . GLY A 1 82 ? 25.905 -1.304 15.955 1.00 72.44 82 GLY A CA 1
ATOM 632 C C . GLY A 1 82 ? 25.061 -2.300 16.762 1.00 72.44 82 GLY A C 1
ATOM 633 O O . GLY A 1 82 ? 25.507 -2.755 17.818 1.00 72.44 82 GLY A O 1
ATOM 634 N N . GLY A 1 83 ? 23.872 -2.672 16.281 1.00 70.38 83 GLY A N 1
ATOM 635 C CA . GLY A 1 83 ? 23.097 -3.787 16.822 1.00 70.38 83 GLY A CA 1
ATOM 636 C C . GLY A 1 83 ? 23.753 -5.153 16.548 1.00 70.38 83 GLY A C 1
ATOM 637 O O . GLY A 1 83 ? 24.445 -5.320 15.544 1.00 70.38 83 GLY A O 1
ATOM 638 N N . PRO A 1 84 ? 23.560 -6.157 17.420 1.00 67.06 84 PRO A N 1
ATOM 639 C CA . PRO A 1 84 ? 24.090 -7.497 17.191 1.00 67.06 84 PRO A CA 1
ATOM 640 C C . PRO A 1 84 ? 23.437 -8.141 15.955 1.00 67.06 84 PRO A C 1
ATOM 642 O O . PRO A 1 84 ? 22.222 -8.329 15.923 1.00 67.06 84 PRO A O 1
ATOM 645 N N . GLU A 1 85 ? 24.251 -8.554 14.974 1.00 64.62 85 GLU A N 1
ATOM 646 C CA . GLU A 1 85 ? 23.839 -9.315 13.772 1.00 64.62 85 GLU A CA 1
ATOM 647 C C . GLU A 1 85 ? 23.141 -10.654 14.090 1.00 64.62 85 GLU A C 1
ATOM 649 O O . GLU A 1 85 ? 22.603 -11.305 13.201 1.00 64.62 85 GLU A O 1
ATOM 654 N N . SER A 1 86 ? 23.134 -11.091 15.352 1.00 60.66 86 SER A N 1
ATOM 655 C CA . SER A 1 86 ? 22.646 -12.407 15.767 1.00 60.66 86 SER A CA 1
ATOM 656 C C . SER A 1 86 ? 21.141 -12.483 16.055 1.00 60.66 86 SER A C 1
ATOM 658 O O . SER A 1 86 ? 20.705 -13.457 16.667 1.00 60.66 86 SER A O 1
ATOM 660 N N . PHE A 1 87 ? 20.342 -11.480 15.682 1.00 56.38 87 PHE A N 1
ATOM 661 C CA . PHE A 1 87 ? 18.884 -11.570 15.804 1.00 56.38 87 PHE A CA 1
ATOM 662 C C . PHE A 1 87 ? 18.260 -12.232 14.576 1.00 56.38 87 PHE A C 1
ATOM 664 O O . PHE A 1 87 ? 18.676 -11.973 13.452 1.00 56.38 87 PHE A O 1
ATOM 671 N N . GLU A 1 88 ? 17.261 -13.077 14.839 1.00 63.53 88 GLU A N 1
ATOM 672 C CA . GLU A 1 88 ? 16.562 -13.955 13.897 1.00 63.53 88 GLU A CA 1
ATOM 673 C C . GLU A 1 88 ? 16.335 -13.386 12.480 1.00 63.53 88 GLU A C 1
ATOM 675 O O . GLU A 1 88 ? 16.143 -12.172 12.303 1.00 63.53 88 GLU A O 1
ATOM 680 N N . PRO A 1 89 ? 16.360 -14.277 11.466 1.00 60.22 89 PRO A N 1
ATOM 681 C CA . PRO A 1 89 ? 16.314 -13.904 10.060 1.00 60.22 89 PRO A CA 1
ATOM 682 C C . PRO A 1 89 ? 15.041 -13.112 9.754 1.00 60.22 89 PRO A C 1
ATOM 684 O O . PRO A 1 89 ? 13.945 -13.532 10.102 1.00 60.22 89 PRO A O 1
ATOM 687 N N . GLU A 1 90 ? 15.229 -11.963 9.101 1.00 60.81 90 GLU A N 1
ATOM 688 C CA . GLU A 1 90 ? 14.189 -11.147 8.463 1.00 60.81 90 GLU A CA 1
ATOM 689 C C . GLU A 1 90 ? 12.917 -10.938 9.304 1.00 60.81 90 GLU A C 1
ATOM 691 O O . GLU A 1 90 ? 11.862 -11.523 9.061 1.00 60.81 90 GLU A O 1
ATOM 696 N N . SER A 1 91 ? 12.969 -10.013 10.267 1.00 73.50 91 SER A N 1
ATOM 697 C CA . SER A 1 91 ? 11.730 -9.488 10.840 1.00 73.50 91 SER A CA 1
ATOM 698 C C . SER A 1 91 ? 11.032 -8.627 9.781 1.00 73.50 91 SER A C 1
ATOM 700 O O . SER A 1 91 ? 11.447 -7.496 9.507 1.00 73.50 91 SER A O 1
ATOM 702 N N . HIS A 1 92 ? 9.989 -9.164 9.158 1.00 90.06 92 HIS A N 1
ATOM 703 C CA . HIS A 1 92 ? 9.110 -8.379 8.300 1.00 90.06 92 HIS A CA 1
ATOM 704 C C . HIS A 1 92 ? 8.430 -7.266 9.114 1.00 90.06 92 HIS A C 1
ATOM 706 O O . HIS A 1 92 ? 8.048 -7.509 10.263 1.00 90.06 92 HIS A O 1
ATOM 712 N N . PRO A 1 93 ? 8.252 -6.059 8.544 1.00 95.62 93 PRO A N 1
ATOM 713 C CA . PRO A 1 93 ? 7.499 -5.011 9.212 1.00 95.62 93 PRO A CA 1
ATOM 714 C C . PRO A 1 93 ? 6.056 -5.463 9.436 1.00 95.62 93 PRO A C 1
ATOM 716 O O . PRO A 1 93 ? 5.439 -6.094 8.569 1.00 95.62 93 PRO A O 1
ATOM 719 N N . VAL A 1 94 ? 5.508 -5.112 10.595 1.00 95.94 94 VAL A N 1
ATOM 720 C CA . VAL A 1 94 ? 4.099 -5.346 10.907 1.00 95.94 94 VAL A CA 1
ATOM 721 C C . VAL A 1 94 ? 3.292 -4.193 10.323 1.00 95.94 94 VAL A C 1
ATOM 723 O O . VAL A 1 94 ? 3.550 -3.031 10.632 1.00 95.94 94 VAL A O 1
ATOM 726 N N . GLY A 1 95 ? 2.342 -4.518 9.448 1.00 95.12 95 GLY A N 1
ATOM 727 C CA . GLY A 1 95 ? 1.420 -3.547 8.871 1.00 95.12 95 GLY A CA 1
ATOM 728 C C . GLY A 1 95 ? 0.219 -3.321 9.781 1.00 95.12 95 GLY A C 1
ATOM 729 O O . GLY A 1 95 ? -0.432 -4.280 10.197 1.00 95.12 95 GLY A O 1
ATOM 730 N N . TRP A 1 96 ? -0.089 -2.061 10.069 1.00 96.06 96 TRP A N 1
ATOM 731 C CA . TRP A 1 96 ? -1.340 -1.648 10.694 1.00 96.06 96 TRP A CA 1
ATOM 732 C C . TRP A 1 96 ? -2.173 -0.854 9.689 1.00 96.06 96 TRP A C 1
ATOM 734 O O . TRP A 1 96 ? -1.711 0.151 9.157 1.00 96.06 96 TRP A O 1
ATOM 744 N N . GLY A 1 97 ? -3.402 -1.300 9.435 1.00 91.25 97 GLY A N 1
ATOM 745 C CA . GLY A 1 97 ? -4.377 -0.578 8.620 1.00 91.25 97 GLY A CA 1
ATOM 746 C C . GLY A 1 97 ? -5.539 -0.073 9.470 1.00 91.25 97 GLY A C 1
ATOM 747 O O . GLY A 1 97 ? -5.919 -0.714 10.452 1.00 91.25 97 GLY A O 1
ATOM 748 N N . SER A 1 98 ? -6.163 1.027 9.045 1.00 87.00 98 SER A N 1
ATOM 749 C CA . SER A 1 98 ? -7.292 1.679 9.738 1.00 87.00 98 SER A CA 1
ATOM 750 C C . SER A 1 98 ? -8.439 0.722 10.109 1.00 87.00 98 SER A C 1
ATOM 752 O O . SER A 1 98 ? -9.093 0.886 11.139 1.00 87.00 98 SER A O 1
ATOM 754 N N . LYS A 1 99 ? -8.647 -0.335 9.313 1.00 85.62 99 LYS A N 1
ATOM 755 C CA . LYS A 1 99 ? -9.661 -1.379 9.543 1.00 85.62 99 LYS A CA 1
ATOM 756 C C . LYS A 1 99 ? -9.420 -2.237 10.790 1.00 85.62 99 LYS A C 1
ATOM 758 O O . LYS A 1 99 ? -10.376 -2.821 11.289 1.00 85.62 99 LYS A O 1
ATOM 763 N N . LEU A 1 100 ? -8.182 -2.329 11.282 1.00 89.06 100 LEU A N 1
ATOM 764 C CA . LEU A 1 100 ? -7.853 -3.051 12.519 1.00 89.06 100 LEU A CA 1
ATOM 765 C C . LEU A 1 100 ? -8.215 -2.245 13.778 1.00 89.06 100 LEU A C 1
ATOM 767 O O . LEU A 1 100 ? -8.253 -2.805 14.871 1.00 89.06 100 LEU A O 1
ATOM 771 N N . GLY A 1 101 ? -8.506 -0.949 13.626 1.00 93.44 101 GLY A N 1
ATOM 772 C CA . GLY A 1 101 ? -8.831 -0.045 14.722 1.00 93.44 101 GLY A CA 1
ATOM 773 C C . GLY A 1 101 ? -7.602 0.482 15.468 1.00 93.44 101 GLY A C 1
ATOM 774 O O . GLY A 1 101 ? -6.510 -0.087 15.429 1.00 93.44 101 GLY A O 1
ATOM 775 N N . GLU A 1 102 ? -7.793 1.598 16.173 1.00 96.44 102 GLU A N 1
ATOM 776 C CA . GLU A 1 102 ? -6.735 2.284 16.935 1.00 96.44 102 GLU A CA 1
ATOM 777 C C . GLU A 1 102 ? -6.214 1.472 18.130 1.00 96.44 102 GLU A C 1
ATOM 779 O O . GLU A 1 102 ? -5.089 1.679 18.582 1.00 96.44 102 GLU A O 1
ATOM 784 N N . GLU A 1 103 ? -7.002 0.525 18.643 1.00 96.69 103 GLU A N 1
ATOM 785 C CA . GLU A 1 103 ? -6.586 -0.340 19.752 1.00 96.69 103 GLU A CA 1
ATOM 786 C C . GLU A 1 103 ? -5.413 -1.237 19.340 1.00 96.69 103 GLU A C 1
ATOM 788 O O . GLU A 1 103 ? -4.386 -1.244 20.015 1.00 96.69 103 GLU A O 1
ATOM 793 N N . ALA A 1 104 ? -5.498 -1.875 18.166 1.00 96.19 104 ALA A N 1
ATOM 794 C CA . ALA A 1 104 ? -4.406 -2.672 17.606 1.00 96.19 104 ALA A CA 1
ATOM 795 C C . ALA A 1 104 ? -3.145 -1.824 17.354 1.00 96.19 104 ALA A C 1
ATOM 797 O O . ALA A 1 104 ? -2.022 -2.274 17.580 1.00 96.19 104 ALA A O 1
ATOM 798 N N . ARG A 1 105 ? -3.320 -0.562 16.935 1.00 97.00 105 ARG A N 1
ATOM 799 C CA . ARG A 1 105 ? -2.206 0.386 16.773 1.00 97.00 105 ARG A CA 1
ATOM 800 C C . ARG A 1 105 ? -1.519 0.670 18.102 1.00 97.00 105 ARG A C 1
ATOM 802 O O . ARG A 1 105 ? -0.294 0.668 18.204 1.00 97.00 105 ARG A O 1
ATOM 809 N N . THR A 1 106 ? -2.330 0.926 19.121 1.00 97.69 106 THR A N 1
ATOM 810 C CA . THR A 1 106 ? -1.876 1.244 20.474 1.00 97.69 106 THR A CA 1
ATOM 811 C C . THR A 1 106 ? -1.162 0.052 21.103 1.00 97.69 106 THR A C 1
ATOM 813 O O . THR A 1 106 ? -0.147 0.237 21.774 1.00 97.69 106 THR A O 1
ATOM 816 N N . GLU A 1 107 ? -1.630 -1.169 20.850 1.00 97.44 107 GLU A N 1
ATOM 817 C CA . GLU A 1 107 ? -0.975 -2.398 21.297 1.00 97.44 107 GLU A CA 1
ATOM 818 C C . GLU A 1 107 ? 0.422 -2.564 20.678 1.00 97.44 107 GLU A C 1
ATOM 820 O O . GLU A 1 107 ? 1.378 -2.856 21.404 1.00 97.44 107 GLU A O 1
ATOM 825 N N . LEU A 1 108 ? 0.578 -2.293 19.375 1.00 96.75 108 LEU A N 1
ATOM 826 C CA . LEU A 1 108 ? 1.889 -2.306 18.710 1.00 96.75 108 LEU A CA 1
ATOM 827 C C . LEU A 1 108 ? 2.846 -1.294 19.348 1.00 96.75 108 LEU A C 1
ATOM 829 O O . LEU A 1 108 ? 3.956 -1.653 19.750 1.00 96.75 108 LEU A O 1
ATOM 833 N N . LEU A 1 109 ? 2.394 -0.047 19.501 1.00 97.50 109 LEU A N 1
ATOM 834 C CA . LEU A 1 109 ? 3.181 1.020 20.123 1.00 97.50 109 LEU A CA 1
ATOM 835 C C . LEU A 1 109 ? 3.577 0.670 21.566 1.00 97.50 109 LEU A C 1
ATOM 837 O O . LEU A 1 109 ? 4.723 0.866 21.966 1.00 97.50 109 LEU A O 1
ATOM 841 N N . THR A 1 110 ? 2.650 0.096 22.336 1.00 97.81 110 THR A N 1
ATOM 842 C CA . THR A 1 110 ? 2.889 -0.334 23.725 1.00 97.81 110 THR A CA 1
ATOM 843 C C . THR A 1 110 ? 3.874 -1.502 23.795 1.00 97.81 110 THR A C 1
ATOM 845 O O . THR A 1 110 ? 4.674 -1.581 24.725 1.00 97.81 110 THR A O 1
ATOM 848 N N . SER A 1 111 ? 3.883 -2.368 22.780 1.00 96.75 111 SER A N 1
ATOM 849 C CA . SER A 1 111 ? 4.835 -3.477 22.635 1.00 96.75 111 SER A CA 1
ATOM 850 C C . SER A 1 111 ? 6.229 -3.026 22.171 1.00 96.75 111 SER A C 1
ATOM 852 O O . SER A 1 111 ? 7.101 -3.860 21.931 1.00 96.75 111 SER A O 1
ATOM 854 N N . GLY A 1 112 ? 6.456 -1.714 22.039 1.00 96.06 112 GLY A N 1
ATOM 855 C CA . GLY A 1 112 ? 7.740 -1.134 21.650 1.00 96.06 112 GLY A CA 1
ATOM 856 C C . GLY A 1 112 ? 7.974 -1.096 20.142 1.00 96.06 112 GLY A C 1
ATOM 857 O O . GLY A 1 112 ? 9.093 -0.826 19.710 1.00 96.06 112 GLY A O 1
ATOM 858 N N . TYR A 1 113 ? 6.951 -1.358 19.330 1.00 97.06 113 TYR A N 1
ATOM 859 C CA . TYR A 1 113 ? 7.067 -1.180 17.891 1.00 97.06 113 TYR A CA 1
ATOM 860 C C . TYR A 1 113 ? 7.043 0.307 17.517 1.00 97.06 113 TYR A C 1
ATOM 862 O O . TYR A 1 113 ? 6.335 1.109 18.127 1.00 97.06 113 TYR A O 1
ATOM 870 N N . HIS A 1 114 ? 7.790 0.683 16.482 1.00 96.75 114 HIS A N 1
ATOM 871 C CA . HIS A 1 114 ? 7.920 2.070 16.031 1.00 96.75 114 HIS A CA 1
ATOM 872 C C . HIS A 1 114 ? 8.063 2.179 14.506 1.00 96.75 114 HIS A C 1
ATOM 874 O O . HIS A 1 114 ? 8.372 1.204 13.828 1.00 96.75 114 HIS A O 1
ATOM 880 N N . GLN A 1 115 ? 7.842 3.382 13.963 1.00 96.62 115 GLN A N 1
ATOM 881 C CA . GLN A 1 115 ? 7.929 3.676 12.519 1.00 96.62 115 GLN A CA 1
ATOM 882 C C . GLN A 1 115 ? 9.226 4.406 12.122 1.00 96.62 115 GLN A C 1
ATOM 884 O O . GLN A 1 115 ? 9.292 5.024 11.062 1.00 96.62 115 GLN A O 1
ATOM 889 N N . SER A 1 116 ? 10.246 4.422 12.988 1.00 95.06 116 SER A N 1
ATOM 890 C CA . SER A 1 116 ? 11.477 5.176 12.702 1.00 95.06 116 SER A CA 1
ATOM 891 C C . SER A 1 116 ? 12.203 4.604 11.486 1.00 95.06 116 SER A C 1
ATOM 893 O O . SER A 1 116 ? 12.384 3.387 11.391 1.00 95.06 116 SER A O 1
ATOM 895 N N . ARG A 1 117 ? 12.665 5.485 10.600 1.00 94.94 117 ARG A N 1
ATOM 896 C CA . ARG A 1 117 ? 13.426 5.111 9.407 1.00 94.94 117 ARG A CA 1
ATOM 897 C C . ARG A 1 117 ? 14.912 4.955 9.703 1.00 94.94 117 ARG A C 1
ATOM 899 O O . ARG A 1 117 ? 15.403 5.471 10.707 1.00 94.94 117 ARG A O 1
ATOM 906 N N . CYS A 1 118 ? 15.602 4.189 8.868 1.00 92.56 118 CYS A N 1
ATOM 907 C CA . CYS A 1 118 ? 17.056 4.090 8.922 1.00 92.56 118 CYS A CA 1
ATOM 908 C C . CYS A 1 118 ? 17.701 5.355 8.322 1.00 92.56 118 CYS A C 1
ATOM 910 O O . CYS A 1 118 ? 17.125 5.996 7.445 1.00 92.56 118 CYS A O 1
ATOM 912 N N . ALA A 1 119 ? 18.881 5.739 8.818 1.00 88.44 119 ALA A N 1
ATOM 913 C CA . ALA A 1 119 ? 19.539 6.996 8.439 1.00 88.44 119 ALA A CA 1
ATOM 914 C C . ALA A 1 119 ? 20.015 7.026 6.972 1.00 88.44 119 ALA A C 1
ATOM 916 O O . ALA A 1 119 ? 20.114 8.092 6.369 1.00 88.44 119 ALA A O 1
ATOM 917 N N . ASP A 1 120 ? 20.299 5.863 6.388 1.00 77.62 120 ASP A N 1
ATOM 918 C CA . ASP A 1 120 ? 20.646 5.692 4.975 1.00 77.62 120 ASP A CA 1
ATOM 919 C C . ASP A 1 120 ? 19.477 6.043 4.041 1.00 77.62 120 ASP A C 1
ATOM 921 O O . ASP A 1 120 ? 19.684 6.694 3.014 1.00 77.62 120 ASP A O 1
ATOM 925 N N . ASP A 1 121 ? 18.248 5.701 4.428 1.00 67.69 121 ASP A N 1
ATOM 926 C CA . ASP A 1 121 ? 17.042 6.026 3.659 1.00 67.69 121 ASP A CA 1
ATOM 927 C C . ASP A 1 121 ? 16.737 7.533 3.644 1.00 67.69 121 ASP A C 1
ATOM 929 O O . ASP A 1 121 ? 16.308 8.060 2.617 1.00 67.69 121 ASP A O 1
ATOM 933 N N . GLU A 1 122 ? 17.001 8.253 4.739 1.00 71.12 122 GLU A N 1
ATOM 934 C CA . GLU A 1 122 ? 16.797 9.711 4.792 1.00 71.12 122 GLU A CA 1
ATOM 935 C C . GLU A 1 122 ? 17.726 10.451 3.820 1.00 71.12 122 GLU A C 1
ATOM 937 O O . GLU A 1 122 ? 17.321 11.423 3.181 1.00 71.12 122 GLU A O 1
ATOM 942 N N . ILE A 1 123 ? 18.958 9.962 3.654 1.00 70.81 123 ILE A N 1
ATOM 943 C CA . ILE A 1 123 ? 19.928 10.533 2.713 1.00 70.81 123 ILE A CA 1
ATOM 944 C C . ILE A 1 123 ? 19.497 10.258 1.267 1.00 70.81 123 ILE A C 1
ATOM 946 O O . ILE A 1 123 ? 19.590 11.148 0.417 1.00 70.81 123 ILE A O 1
ATOM 950 N N . ILE A 1 124 ? 18.993 9.053 0.977 1.00 67.44 124 ILE A N 1
ATOM 951 C CA . ILE A 1 124 ? 18.496 8.699 -0.359 1.00 67.44 124 ILE A CA 1
ATOM 952 C C . ILE A 1 124 ? 17.273 9.547 -0.712 1.00 67.44 124 ILE A C 1
ATOM 954 O O . ILE A 1 124 ? 17.258 10.142 -1.789 1.00 67.44 124 ILE A O 1
ATOM 958 N N . GLU A 1 125 ? 16.289 9.670 0.182 1.00 65.88 125 GLU A N 1
ATOM 959 C CA . GLU A 1 125 ? 15.104 10.500 -0.067 1.00 65.88 125 GLU A CA 1
ATOM 960 C C . GLU A 1 125 ? 15.452 11.984 -0.204 1.00 65.88 125 GLU A C 1
ATOM 962 O O . GLU A 1 125 ? 14.961 12.626 -1.131 1.00 65.88 125 GLU A O 1
ATOM 967 N N . ALA A 1 126 ? 16.342 12.520 0.635 1.00 68.31 126 ALA A N 1
ATOM 968 C CA . ALA A 1 126 ? 16.794 13.905 0.515 1.00 68.31 126 ALA A CA 1
ATOM 969 C C . ALA A 1 126 ? 17.521 14.160 -0.817 1.00 68.31 126 ALA A C 1
ATOM 971 O O . ALA A 1 126 ? 17.272 15.172 -1.470 1.00 68.31 126 ALA A O 1
ATOM 9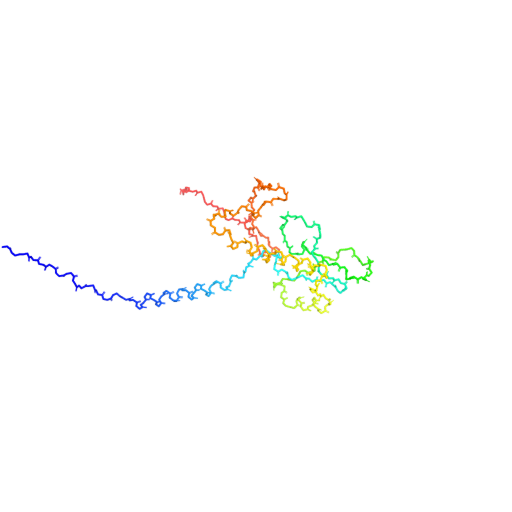72 N N . SER A 1 127 ? 18.370 13.225 -1.256 1.00 68.50 127 SER A N 1
ATOM 973 C CA . SER A 1 127 ? 19.068 13.331 -2.546 1.00 68.50 127 SER A CA 1
ATOM 974 C C . SER A 1 127 ? 18.141 13.148 -3.754 1.00 68.50 127 SER A C 1
ATOM 976 O O . SER A 1 127 ? 18.356 13.745 -4.809 1.00 68.50 127 SER A O 1
ATOM 978 N N . ALA A 1 128 ? 17.090 12.334 -3.614 1.00 68.50 128 ALA A N 1
ATOM 979 C CA . ALA A 1 128 ? 16.072 12.165 -4.639 1.00 68.50 128 ALA A CA 1
ATOM 980 C C . ALA A 1 128 ? 15.184 13.411 -4.740 1.00 68.50 128 ALA A C 1
ATOM 982 O O . ALA A 1 128 ? 14.907 13.854 -5.850 1.00 68.50 128 ALA A O 1
ATOM 983 N N . ALA A 1 129 ? 14.791 13.996 -3.605 1.00 68.81 129 ALA A N 1
ATOM 984 C CA . ALA A 1 129 ? 14.004 15.223 -3.550 1.00 68.81 129 ALA A CA 1
ATOM 985 C C . ALA A 1 129 ? 14.759 16.409 -4.166 1.00 68.81 129 ALA A C 1
ATOM 987 O O . ALA A 1 129 ? 14.209 17.084 -5.029 1.00 68.81 129 ALA A O 1
ATOM 988 N N . SER A 1 130 ? 16.040 16.603 -3.831 1.00 70.19 130 SER A N 1
ATOM 989 C CA . SER A 1 130 ? 16.838 17.681 -4.435 1.00 70.19 130 SER A CA 1
ATOM 990 C C . SER A 1 130 ? 17.024 17.506 -5.946 1.00 70.19 130 SER A C 1
ATOM 992 O O . SER A 1 130 ? 17.064 18.480 -6.687 1.00 70.19 130 SER A O 1
ATOM 994 N N . ARG A 1 131 ? 17.111 16.258 -6.428 1.00 71.81 131 ARG A N 1
ATOM 995 C CA . ARG A 1 131 ? 17.209 15.966 -7.866 1.00 71.81 131 ARG A CA 1
ATOM 996 C C . ARG A 1 131 ? 15.895 16.232 -8.609 1.00 71.81 131 ARG A C 1
ATOM 998 O O . ARG A 1 131 ? 15.936 16.571 -9.785 1.00 71.81 131 ARG A O 1
ATOM 1005 N N . LEU A 1 132 ? 14.753 16.081 -7.935 1.00 65.44 132 LEU A N 1
ATOM 1006 C CA . LEU A 1 132 ? 13.442 16.426 -8.490 1.00 65.44 132 LEU A CA 1
ATOM 1007 C C . LEU A 1 132 ? 13.239 17.943 -8.561 1.00 65.44 132 LEU A C 1
ATOM 1009 O O . LEU A 1 132 ? 12.669 18.408 -9.539 1.00 65.44 132 LEU A O 1
ATOM 1013 N N . GLU A 1 133 ? 13.748 18.707 -7.590 1.00 68.25 133 GLU A N 1
ATOM 1014 C CA . GLU A 1 133 ? 13.726 20.178 -7.644 1.00 68.25 133 GLU A CA 1
ATOM 1015 C C . GLU A 1 133 ? 14.571 20.714 -8.819 1.00 68.25 133 GLU A C 1
ATOM 1017 O O . GLU A 1 133 ? 14.127 21.607 -9.538 1.00 68.25 133 GLU A O 1
ATOM 1022 N N . GLU A 1 134 ? 15.739 20.118 -9.092 1.00 66.19 134 GLU A N 1
ATOM 1023 C CA . GLU A 1 134 ? 16.548 20.457 -10.278 1.00 66.19 134 GLU A CA 1
ATOM 1024 C C . GLU A 1 134 ? 15.883 20.035 -11.608 1.00 66.19 134 GLU A C 1
ATOM 1026 O O . GLU A 1 134 ? 16.041 20.717 -12.622 1.00 66.19 134 GLU A O 1
ATOM 1031 N N . GLU A 1 135 ? 15.126 18.928 -11.634 1.00 64.56 135 GLU A N 1
ATOM 1032 C CA . GLU A 1 135 ? 14.335 18.522 -12.809 1.00 64.56 135 GLU A CA 1
ATOM 1033 C C . GLU A 1 135 ? 13.101 19.420 -13.024 1.00 64.56 135 GLU A C 1
ATOM 1035 O O . GLU A 1 135 ? 12.737 19.674 -14.173 1.00 64.56 135 GLU A O 1
ATOM 1040 N N . GLU A 1 136 ? 12.477 19.939 -11.961 1.00 64.62 136 GLU A N 1
ATOM 1041 C CA . GLU A 1 136 ? 11.317 20.841 -12.040 1.00 64.62 136 GLU A CA 1
ATOM 1042 C C . GLU A 1 136 ? 11.693 22.208 -12.639 1.00 64.62 136 GLU A C 1
ATOM 1044 O O . GLU A 1 136 ? 10.993 22.697 -13.528 1.00 64.62 136 GLU A O 1
ATOM 1049 N N . GLU A 1 137 ? 12.852 22.770 -12.269 1.00 63.41 137 GLU A N 1
ATOM 1050 C CA . GLU A 1 137 ? 13.365 24.025 -12.852 1.00 63.41 137 GLU A CA 1
ATOM 1051 C C . GLU A 1 137 ? 13.710 23.881 -14.351 1.00 63.41 137 GLU A C 1
ATOM 1053 O O . GLU A 1 137 ? 13.592 24.826 -15.134 1.00 63.41 137 GLU A O 1
ATOM 1058 N N . LEU A 1 138 ? 14.073 22.673 -14.793 1.00 59.75 138 LEU A N 1
ATOM 1059 C CA . LEU A 1 138 ? 14.327 22.356 -16.204 1.00 59.75 138 LEU A CA 1
ATOM 1060 C C . LEU A 1 138 ? 13.039 22.128 -17.015 1.00 59.75 138 LEU A C 1
ATOM 1062 O O . LEU A 1 138 ? 13.037 22.336 -18.232 1.00 59.75 138 LEU A O 1
ATOM 1066 N N . LEU A 1 139 ? 11.942 21.737 -16.362 1.00 54.84 139 LEU A N 1
ATOM 1067 C CA . LEU A 1 139 ? 10.657 21.448 -17.006 1.00 54.84 139 LEU A CA 1
ATOM 1068 C C . LEU A 1 139 ? 9.820 22.702 -17.301 1.00 54.84 139 LEU A C 1
ATOM 1070 O O . LEU A 1 139 ? 9.019 22.671 -18.238 1.00 54.84 139 LEU A O 1
ATOM 1074 N N . GLU A 1 140 ? 10.045 23.824 -16.609 1.00 56.97 140 GLU A N 1
ATOM 1075 C CA . GLU A 1 140 ? 9.377 25.099 -16.936 1.00 56.97 140 GLU A CA 1
ATOM 1076 C C . GLU A 1 140 ? 9.820 25.692 -18.292 1.00 56.97 140 GLU A C 1
ATOM 1078 O O . GLU A 1 140 ? 9.148 26.563 -18.844 1.00 56.97 140 GLU A O 1
ATOM 1083 N N . HIS A 1 141 ? 10.906 25.190 -18.893 1.00 55.84 141 HIS A N 1
ATOM 1084 C CA . HIS A 1 141 ? 11.375 25.619 -20.217 1.00 55.84 141 HIS A CA 1
ATOM 1085 C C . HIS A 1 141 ? 10.912 24.724 -21.392 1.00 55.84 141 HIS A C 1
ATOM 1087 O O . HIS A 1 141 ? 11.171 25.074 -22.546 1.00 55.84 141 HIS A O 1
ATOM 1093 N N . GLU A 1 142 ? 10.197 23.614 -21.148 1.00 53.12 142 GLU A N 1
ATOM 1094 C CA . GLU A 1 142 ? 9.714 22.676 -22.190 1.00 53.12 142 GLU A CA 1
ATOM 1095 C C . GLU A 1 142 ? 8.186 22.704 -22.422 1.00 53.12 142 GLU A C 1
ATOM 1097 O O . GLU A 1 142 ? 7.638 21.856 -23.136 1.00 53.12 142 GLU A O 1
ATOM 1102 N N . GLU A 1 143 ? 7.464 23.687 -21.883 1.00 53.59 143 GLU A N 1
ATOM 1103 C CA . GLU A 1 143 ? 6.024 23.845 -22.127 1.00 53.59 143 GLU A CA 1
ATOM 1104 C C . GLU A 1 143 ? 5.744 24.447 -23.521 1.00 53.59 143 GLU A C 1
ATOM 1106 O O . GLU A 1 143 ? 5.276 25.576 -23.652 1.00 53.59 143 GLU A O 1
ATOM 1111 N N . TYR A 1 144 ? 6.023 23.712 -24.606 1.00 54.59 144 TYR A N 1
ATOM 1112 C CA . TYR A 1 144 ? 5.384 24.039 -25.892 1.00 54.59 144 TYR A CA 1
ATOM 1113 C C . TYR A 1 144 ? 5.118 22.883 -26.868 1.00 54.59 144 TYR A C 1
ATOM 1115 O O . TYR A 1 144 ? 4.281 23.050 -27.750 1.00 54.59 144 TYR A O 1
ATOM 1123 N N . GLU A 1 145 ? 5.678 21.680 -26.721 1.00 49.91 145 GLU A N 1
ATOM 1124 C CA . GLU A 1 145 ? 5.287 20.570 -27.613 1.00 49.91 145 GLU A CA 1
ATOM 1125 C C . GLU A 1 145 ? 4.872 19.305 -26.856 1.00 49.91 145 GLU A C 1
ATOM 1127 O O . GLU A 1 145 ? 5.657 18.408 -26.582 1.00 49.91 145 GLU A O 1
ATOM 1132 N N . GLY A 1 146 ? 3.569 19.240 -26.551 1.00 53.38 146 GLY A N 1
ATOM 1133 C CA . GLY A 1 146 ? 2.757 18.018 -26.533 1.00 53.38 146 GLY A CA 1
ATOM 1134 C C . GLY A 1 146 ? 3.418 16.740 -26.011 1.00 53.38 146 GLY A C 1
ATOM 1135 O O . GLY A 1 146 ? 3.577 15.776 -26.763 1.00 53.38 146 GLY A O 1
ATOM 1136 N N . ARG A 1 147 ? 3.726 16.682 -24.710 1.00 48.56 147 ARG A N 1
ATOM 1137 C CA . ARG A 1 147 ? 4.253 15.474 -24.060 1.00 48.56 147 ARG A CA 1
ATOM 1138 C C . ARG A 1 147 ? 3.160 14.405 -23.953 1.00 48.56 147 ARG A C 1
ATOM 1140 O O . ARG A 1 147 ? 2.347 14.372 -23.032 1.00 48.56 147 ARG A O 1
ATOM 1147 N N . SER A 1 148 ? 3.122 13.522 -24.948 1.00 53.28 148 SER A N 1
ATOM 1148 C CA . SER A 1 148 ? 2.390 12.257 -24.891 1.00 53.28 148 SER A CA 1
ATOM 1149 C C . SER A 1 148 ? 2.929 11.434 -23.720 1.00 53.28 148 SER A C 1
ATOM 1151 O O . SER A 1 148 ? 4.131 11.192 -23.648 1.00 53.28 148 SER A O 1
ATOM 1153 N N . ASN A 1 149 ? 2.022 11.013 -22.837 1.00 54.84 149 ASN A N 1
ATOM 1154 C CA . ASN A 1 149 ? 2.179 10.342 -21.536 1.00 54.84 149 ASN A CA 1
ATOM 1155 C C . ASN A 1 149 ? 2.937 8.984 -21.561 1.00 54.84 149 ASN A C 1
ATOM 1157 O O . ASN A 1 149 ? 2.545 8.014 -20.920 1.00 54.84 149 ASN A O 1
ATOM 1161 N N . THR A 1 150 ? 3.997 8.865 -22.360 1.00 54.22 150 THR A N 1
ATOM 1162 C CA . THR A 1 150 ? 4.666 7.604 -22.708 1.00 54.22 150 THR A CA 1
ATOM 1163 C C . THR A 1 150 ? 6.043 7.435 -22.069 1.00 54.22 150 THR A C 1
ATOM 1165 O O . THR A 1 150 ? 6.670 6.395 -22.274 1.00 54.22 150 THR A O 1
ATOM 1168 N N . GLU A 1 151 ? 6.518 8.417 -21.300 1.00 57.09 151 GLU A N 1
ATOM 1169 C CA . GLU A 1 151 ? 7.834 8.363 -20.645 1.00 57.09 151 GLU A CA 1
ATOM 1170 C C . GLU A 1 151 ? 7.813 7.609 -19.310 1.00 57.09 151 GLU A C 1
ATOM 1172 O O . GLU A 1 151 ? 8.815 7.002 -18.942 1.00 57.09 151 GLU A O 1
ATOM 1177 N N . ALA A 1 152 ? 6.653 7.497 -18.653 1.00 60.00 152 ALA A N 1
ATOM 1178 C CA . ALA A 1 152 ? 6.506 6.794 -17.373 1.00 60.00 152 ALA A CA 1
ATOM 1179 C C . ALA A 1 152 ? 6.781 5.273 -17.436 1.00 60.00 152 ALA A C 1
ATOM 1181 O O . ALA A 1 152 ? 6.796 4.602 -16.408 1.00 60.00 152 ALA A O 1
ATOM 1182 N N . CYS A 1 153 ? 6.984 4.697 -18.626 1.00 62.38 153 CYS A N 1
ATOM 1183 C CA . CYS A 1 153 ? 7.182 3.254 -18.803 1.00 62.38 153 CYS A CA 1
ATOM 1184 C C . CYS A 1 153 ? 8.497 2.881 -19.502 1.00 62.38 153 CYS A C 1
ATOM 1186 O O . CYS A 1 153 ? 8.636 1.746 -19.949 1.00 62.38 153 CYS A O 1
ATOM 1188 N N . VAL A 1 154 ? 9.466 3.786 -19.641 1.00 65.81 154 VAL A N 1
ATOM 1189 C CA . VAL A 1 154 ? 10.720 3.466 -20.341 1.00 65.81 154 VAL A CA 1
ATOM 1190 C C . VAL A 1 154 ? 11.692 2.746 -19.396 1.00 65.81 154 VAL A C 1
ATOM 1192 O O . VAL A 1 154 ? 12.053 3.263 -18.343 1.00 65.81 154 VAL A O 1
ATOM 1195 N N . ARG A 1 155 ? 12.124 1.528 -19.756 1.00 65.75 155 ARG A N 1
ATOM 1196 C CA . ARG A 1 155 ? 13.141 0.774 -18.997 1.00 65.75 155 ARG A CA 1
ATOM 1197 C C . ARG A 1 155 ? 14.521 1.441 -19.098 1.00 65.75 155 ARG A C 1
ATOM 1199 O O . ARG A 1 155 ? 14.790 2.096 -20.110 1.00 65.75 155 ARG A O 1
ATOM 1206 N N . PRO A 1 156 ? 15.442 1.192 -18.142 1.00 59.25 156 PRO A N 1
ATOM 1207 C CA . PRO A 1 156 ? 16.851 1.548 -18.306 1.00 59.25 156 PRO A CA 1
ATOM 1208 C C . PRO A 1 156 ? 17.366 0.958 -19.629 1.00 59.25 156 PRO A C 1
ATOM 1210 O O . PRO A 1 156 ? 17.334 -0.258 -19.819 1.00 59.25 156 PRO A O 1
ATOM 1213 N N . GLY A 1 157 ? 17.743 1.820 -20.578 1.00 75.00 157 GLY A N 1
ATOM 1214 C CA . GLY A 1 157 ? 18.076 1.437 -21.959 1.00 75.00 157 GLY A CA 1
ATOM 1215 C C . GLY A 1 157 ? 17.067 1.865 -23.037 1.00 75.00 157 GLY A C 1
ATOM 1216 O O . GLY A 1 157 ? 17.229 1.483 -24.192 1.00 75.00 157 GLY A O 1
ATOM 1217 N N . GLY A 1 158 ? 16.031 2.643 -22.703 1.00 75.88 158 GLY A N 1
ATOM 1218 C CA . GLY A 1 158 ? 15.180 3.310 -23.700 1.00 75.88 158 GLY A CA 1
ATOM 1219 C C . GLY A 1 158 ? 14.067 2.444 -24.306 1.00 75.88 158 GLY A C 1
ATOM 1220 O O . GLY A 1 158 ? 13.308 2.914 -25.151 1.00 75.88 158 GLY A O 1
ATOM 1221 N N . SER A 1 159 ? 13.933 1.183 -23.885 1.00 75.12 159 SER A N 1
ATOM 1222 C CA . SER A 1 159 ? 12.883 0.296 -24.397 1.00 75.12 159 SER A CA 1
ATOM 1223 C C . SER A 1 159 ? 11.570 0.477 -23.630 1.00 75.12 159 SER A C 1
ATOM 1225 O O . SER A 1 159 ? 11.530 0.408 -22.400 1.00 75.12 159 SER A O 1
ATOM 1227 N N . LYS A 1 160 ? 10.471 0.689 -24.360 1.00 74.00 160 LYS A N 1
ATOM 1228 C CA . LYS A 1 160 ? 9.110 0.630 -23.807 1.00 74.00 160 LYS A CA 1
ATOM 1229 C C . LYS A 1 160 ? 8.681 -0.842 -23.719 1.00 74.00 160 LYS A C 1
ATOM 1231 O O . LYS A 1 160 ? 8.877 -1.576 -24.692 1.00 74.00 160 LYS A O 1
ATOM 1236 N N . PRO A 1 161 ? 8.108 -1.318 -22.600 1.00 70.94 161 PRO A N 1
ATOM 1237 C CA . PRO A 1 161 ? 7.527 -2.648 -22.543 1.00 70.94 161 PRO A CA 1
ATOM 1238 C C . PRO A 1 161 ? 6.374 -2.713 -23.551 1.00 70.94 161 PRO A C 1
ATOM 1240 O O . PRO A 1 161 ? 5.413 -1.961 -23.461 1.00 70.94 161 PRO A O 1
ATOM 1243 N N . ALA A 1 162 ? 6.480 -3.609 -24.532 1.00 77.12 162 ALA A N 1
ATOM 1244 C CA . ALA A 1 162 ? 5.475 -3.792 -25.584 1.00 77.12 162 ALA A CA 1
ATOM 1245 C C . ALA A 1 162 ? 4.339 -4.749 -25.177 1.00 77.12 162 ALA A C 1
ATOM 1247 O O . ALA A 1 162 ? 3.543 -5.172 -26.013 1.00 77.12 162 ALA A O 1
ATOM 1248 N N . VAL A 1 163 ? 4.291 -5.141 -23.903 1.00 78.94 163 VAL A N 1
ATOM 1249 C CA . VAL A 1 163 ? 3.331 -6.109 -23.378 1.00 78.94 163 VAL A CA 1
ATOM 1250 C C . VAL A 1 163 ? 2.420 -5.399 -22.395 1.00 78.94 163 VAL A C 1
ATOM 1252 O O . VAL A 1 163 ? 2.887 -4.822 -21.416 1.00 78.94 163 VAL A O 1
ATOM 1255 N N . HIS A 1 164 ? 1.119 -5.492 -22.647 1.00 78.31 164 HIS A N 1
ATOM 1256 C CA . HIS A 1 164 ? 0.080 -5.056 -21.727 1.00 78.31 164 HIS A CA 1
ATOM 1257 C C . HIS A 1 164 ? -0.639 -6.280 -21.165 1.00 78.31 164 HIS A C 1
ATOM 1259 O O . HIS A 1 164 ? -0.923 -7.230 -21.896 1.00 78.31 164 HIS A O 1
ATOM 1265 N N . ALA A 1 165 ? -0.950 -6.243 -19.873 1.00 85.81 165 ALA A N 1
ATOM 1266 C CA . ALA A 1 165 ? -1.768 -7.247 -19.212 1.00 85.81 165 ALA A CA 1
ATOM 1267 C C . ALA A 1 165 ? -3.081 -6.603 -18.761 1.00 85.81 165 ALA A C 1
ATOM 1269 O O . ALA A 1 165 ? -3.074 -5.554 -18.119 1.00 85.81 165 ALA A O 1
ATOM 1270 N N . ALA A 1 166 ? -4.205 -7.237 -19.088 1.00 88.31 166 ALA A N 1
ATOM 1271 C CA . ALA A 1 166 ? -5.487 -6.890 -18.491 1.00 88.31 166 ALA A CA 1
ATOM 1272 C C . ALA A 1 166 ? -5.581 -7.572 -17.119 1.00 88.31 166 ALA A C 1
ATOM 1274 O O . ALA A 1 166 ? -5.526 -8.800 -17.038 1.00 88.31 166 ALA A O 1
ATOM 1275 N N . PHE A 1 167 ? -5.702 -6.783 -16.051 1.00 87.81 167 PHE A N 1
ATOM 1276 C CA . PHE A 1 167 ? -5.819 -7.282 -14.681 1.00 87.81 167 PHE A CA 1
ATOM 1277 C C . PHE A 1 167 ? -7.130 -6.812 -14.054 1.00 87.81 167 PHE A C 1
ATOM 1279 O O . PHE A 1 167 ? -7.529 -5.662 -14.233 1.00 87.81 167 PHE A O 1
ATOM 1286 N N . TYR A 1 168 ? -7.793 -7.697 -13.310 1.00 86.62 168 TYR A N 1
ATOM 1287 C CA . TYR A 1 168 ? -9.084 -7.415 -12.689 1.00 86.62 168 TYR A CA 1
ATOM 1288 C C . TYR A 1 168 ? -9.018 -7.661 -11.181 1.00 86.62 168 TYR A C 1
ATOM 1290 O O . TYR A 1 168 ? -8.729 -8.770 -10.741 1.00 86.62 168 TYR A O 1
ATOM 1298 N N . LEU A 1 169 ? -9.338 -6.630 -10.397 1.00 90.50 169 LEU A N 1
ATOM 129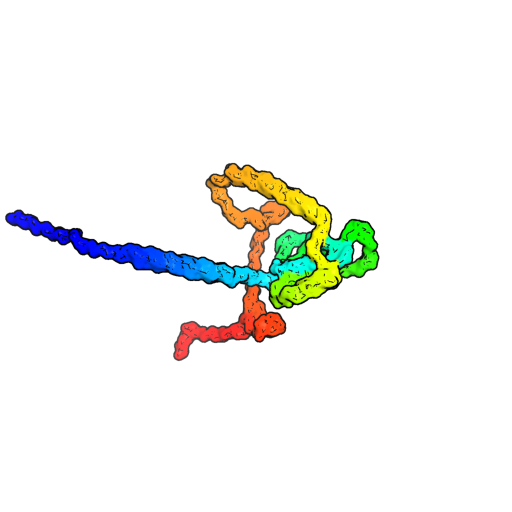9 C CA . LEU A 1 169 ? -9.291 -6.635 -8.926 1.00 90.50 169 LEU A CA 1
ATOM 1300 C C . LEU A 1 169 ? -10.663 -6.884 -8.272 1.00 90.50 169 LEU A C 1
ATOM 1302 O O . LEU A 1 169 ? -10.860 -6.592 -7.101 1.00 90.50 169 LEU A O 1
ATOM 1306 N N . TRP A 1 170 ? -11.639 -7.387 -9.028 1.00 91.50 170 TRP A N 1
ATOM 1307 C CA . TRP A 1 170 ? -13.041 -7.491 -8.602 1.00 91.50 170 TRP A CA 1
ATOM 1308 C C . TRP A 1 170 ? -13.453 -8.866 -8.044 1.00 91.50 170 TRP A C 1
ATOM 1310 O O . TRP A 1 170 ? -14.643 -9.145 -7.931 1.00 91.50 170 TRP A O 1
ATOM 1320 N N . TYR A 1 171 ? -12.497 -9.742 -7.729 1.00 94.88 171 TYR A N 1
ATOM 1321 C CA . TYR A 1 171 ? -12.759 -11.057 -7.135 1.00 94.88 171 TYR A CA 1
ATOM 1322 C C . TYR A 1 171 ? -12.671 -10.978 -5.610 1.00 94.88 171 TYR A C 1
ATOM 1324 O O . TYR A 1 171 ? -11.763 -10.338 -5.091 1.00 94.88 171 TYR A O 1
ATOM 1332 N N . GLY A 1 172 ? -13.568 -11.668 -4.903 1.00 93.38 172 GLY A N 1
ATOM 1333 C CA . GLY A 1 172 ? -13.581 -11.696 -3.435 1.00 93.38 172 GLY A CA 1
ATOM 1334 C C . GLY A 1 172 ? -14.078 -13.023 -2.868 1.00 93.38 172 GLY A C 1
ATOM 1335 O O . GLY A 1 172 ? -14.810 -13.754 -3.547 1.00 93.38 172 GLY A O 1
ATOM 1336 N N . ASN A 1 173 ? -13.670 -13.351 -1.643 1.00 97.31 173 ASN A N 1
ATOM 1337 C CA . ASN A 1 173 ? -13.965 -14.615 -0.963 1.00 97.31 173 ASN A CA 1
ATOM 1338 C C . ASN A 1 173 ? -14.616 -14.395 0.422 1.00 97.31 173 ASN A C 1
ATOM 1340 O O . ASN A 1 173 ? -14.472 -13.324 1.002 1.00 97.31 173 ASN A O 1
ATOM 1344 N N . PRO A 1 174 ? -15.320 -15.389 0.997 1.00 97.06 174 PRO A N 1
ATOM 1345 C CA . PRO A 1 174 ? -16.059 -15.197 2.244 1.00 97.06 174 PRO A CA 1
ATOM 1346 C C . PRO A 1 174 ? -15.197 -14.907 3.474 1.00 97.06 174 PRO A C 1
ATOM 1348 O O . PRO A 1 174 ? -15.676 -14.223 4.373 1.00 97.06 174 PRO A O 1
ATOM 1351 N N . GLU A 1 175 ? -13.965 -15.416 3.526 1.00 92.50 175 GLU A N 1
ATOM 1352 C CA . GLU A 1 175 ? -13.071 -15.236 4.679 1.00 92.50 175 GLU A CA 1
ATOM 1353 C C . GLU A 1 175 ? -12.623 -13.777 4.817 1.00 92.50 175 GLU A C 1
ATOM 1355 O O . GLU A 1 175 ? -12.479 -13.282 5.931 1.00 92.50 175 GLU A O 1
ATOM 1360 N N . VAL A 1 176 ? -12.449 -13.080 3.689 1.00 91.38 176 VAL A N 1
ATO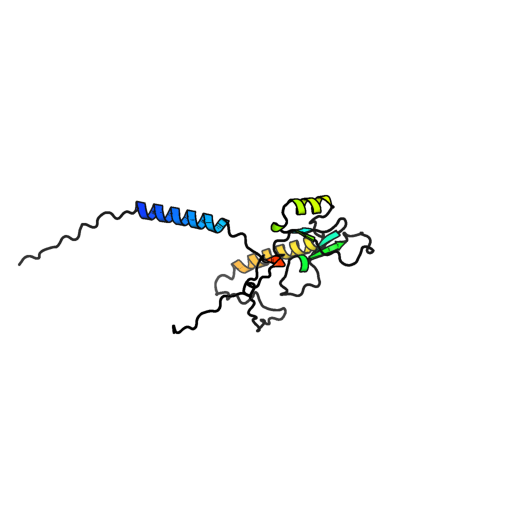M 1361 C CA . VAL A 1 176 ? -11.967 -11.690 3.647 1.00 91.38 176 VAL A CA 1
ATOM 1362 C C . VAL A 1 176 ? -13.102 -10.691 3.398 1.00 91.38 176 VAL A C 1
ATOM 1364 O O . VAL A 1 176 ? -13.166 -9.648 4.045 1.00 91.38 176 VAL A O 1
ATOM 1367 N N . ASP A 1 177 ? -14.022 -11.005 2.485 1.00 95.88 177 ASP A N 1
ATOM 1368 C CA . ASP A 1 177 ? -15.035 -10.076 1.964 1.00 95.88 177 ASP A CA 1
ATOM 1369 C C . ASP A 1 177 ? -16.451 -10.346 2.507 1.00 95.88 177 ASP A C 1
ATOM 1371 O O . ASP A 1 177 ? -17.418 -9.683 2.120 1.00 95.88 177 ASP A O 1
ATOM 1375 N N . GLY A 1 178 ? -16.616 -11.364 3.361 1.00 95.38 178 GLY A N 1
ATOM 1376 C CA . GLY A 1 178 ? -17.903 -11.770 3.942 1.00 95.38 178 GLY A CA 1
ATOM 1377 C C . GLY A 1 178 ? -18.880 -12.422 2.953 1.00 95.38 178 GLY A C 1
ATOM 1378 O O . GLY A 1 178 ? -19.960 -12.867 3.344 1.00 95.38 178 GLY A O 1
ATOM 1379 N N . ARG A 1 179 ? -18.523 -12.495 1.665 1.00 94.62 179 ARG A N 1
ATOM 1380 C CA . ARG A 1 179 ? -19.263 -13.198 0.609 1.00 94.62 179 ARG A CA 1
ATOM 1381 C C . ARG A 1 179 ? -18.372 -13.472 -0.598 1.00 94.62 179 ARG A C 1
ATOM 1383 O O . ARG A 1 179 ? -17.361 -12.816 -0.808 1.00 94.62 179 ARG A O 1
ATOM 1390 N N . TRP A 1 180 ? -18.815 -14.380 -1.458 1.00 97.00 180 TRP A N 1
ATOM 1391 C CA . TRP A 1 180 ? -18.266 -14.491 -2.806 1.00 97.00 180 TRP A CA 1
ATOM 1392 C C . TRP A 1 180 ? -18.598 -13.230 -3.613 1.00 97.00 180 TRP A C 1
ATOM 1394 O O . TRP A 1 180 ? -19.756 -12.793 -3.632 1.00 97.00 180 TRP A O 1
ATOM 1404 N N . ILE A 1 181 ? -17.588 -12.656 -4.267 1.00 96.12 181 ILE A N 1
ATOM 1405 C CA . ILE A 1 181 ? -17.728 -11.544 -5.214 1.00 96.12 181 ILE A CA 1
ATOM 1406 C C . ILE A 1 181 ? -17.185 -12.016 -6.558 1.00 96.12 181 ILE A C 1
ATOM 1408 O O . ILE A 1 181 ? -16.094 -12.583 -6.627 1.00 96.12 181 ILE A O 1
ATOM 1412 N N . HIS A 1 182 ? -17.967 -11.794 -7.614 1.00 96.00 182 HIS A N 1
ATOM 1413 C CA . HIS A 1 182 ? -17.678 -12.147 -9.009 1.00 96.00 182 HIS A CA 1
ATOM 1414 C C . HIS A 1 182 ? -17.669 -13.655 -9.322 1.00 96.00 182 HIS A C 1
ATOM 1416 O O . HIS A 1 182 ? -18.165 -14.049 -10.373 1.00 96.00 182 HIS A O 1
ATOM 1422 N N . TRP A 1 183 ? -17.253 -14.517 -8.390 1.00 95.12 183 TRP A N 1
ATOM 1423 C CA . TRP A 1 183 ? -17.382 -15.978 -8.522 1.00 95.12 183 TRP A CA 1
ATOM 1424 C C . TRP A 1 183 ? -18.833 -16.453 -8.649 1.00 95.12 183 TRP A C 1
ATOM 1426 O O . TRP A 1 183 ? -19.129 -17.427 -9.331 1.00 95.12 183 TRP A O 1
ATOM 1436 N N . ASN A 1 184 ? -19.746 -15.749 -7.988 1.00 95.00 184 ASN A N 1
ATOM 1437 C CA . ASN A 1 184 ? -21.180 -16.019 -7.937 1.00 95.00 184 ASN A CA 1
ATOM 1438 C C . ASN A 1 184 ? -21.978 -15.030 -8.804 1.00 95.00 184 ASN A C 1
ATOM 1440 O O . ASN A 1 184 ? -23.090 -14.639 -8.439 1.00 95.00 184 ASN A O 1
ATOM 1444 N N . HIS A 1 185 ? -21.405 -14.575 -9.923 1.00 95.69 185 HIS A N 1
ATOM 1445 C CA . HIS A 1 185 ? -22.077 -13.628 -10.808 1.00 95.69 185 HIS A CA 1
ATOM 1446 C C . HIS A 1 185 ? -23.396 -14.202 -11.349 1.00 95.69 185 HIS A C 1
ATOM 1448 O O . HIS A 1 185 ? -23.507 -15.385 -11.675 1.00 95.69 185 HIS A O 1
ATOM 1454 N N . LYS A 1 186 ? -24.412 -13.341 -11.471 1.00 96.19 186 LYS A N 1
ATOM 1455 C CA . LYS A 1 186 ? -25.714 -13.721 -12.024 1.00 96.19 186 LYS A CA 1
ATOM 1456 C C . LYS A 1 186 ? -25.553 -14.184 -13.474 1.00 96.19 186 LYS A C 1
ATOM 1458 O O . LYS A 1 186 ? -24.894 -13.513 -14.269 1.00 96.19 186 LYS A O 1
ATOM 1463 N N . VAL A 1 187 ? -26.202 -15.292 -13.826 1.00 95.56 187 VAL A N 1
ATOM 1464 C CA . VAL A 1 187 ? -26.301 -15.731 -15.222 1.00 95.56 187 VAL A CA 1
ATOM 1465 C C . VAL A 1 187 ? -27.080 -14.675 -16.000 1.00 95.56 187 VAL A C 1
ATOM 1467 O O . VAL A 1 187 ? -28.209 -14.328 -15.640 1.00 95.56 187 VAL A O 1
ATOM 1470 N N . LEU A 1 188 ? -26.454 -14.130 -17.038 1.00 94.50 188 LEU A N 1
ATOM 1471 C CA . LEU A 1 188 ? -27.111 -13.177 -17.920 1.00 94.50 188 LEU A CA 1
ATOM 1472 C C . LEU A 1 188 ? -28.122 -13.931 -18.796 1.00 94.50 188 LEU A C 1
ATOM 1474 O O . LEU A 1 188 ? -27.800 -15.020 -19.277 1.00 94.50 188 LEU A O 1
ATOM 1478 N N . PRO A 1 189 ? -29.343 -13.398 -18.982 1.00 92.94 189 PRO A N 1
ATOM 1479 C CA . PRO A 1 189 ? -30.300 -14.015 -19.888 1.00 92.94 189 PRO A CA 1
ATOM 1480 C C . PRO A 1 189 ? -29.743 -14.013 -21.314 1.00 92.94 189 PRO A C 1
ATOM 1482 O O . PRO A 1 189 ? -28.909 -13.174 -21.666 1.00 92.94 189 PRO A O 1
ATOM 1485 N N . HIS A 1 190 ? -30.233 -14.938 -22.141 1.00 93.75 190 HIS A N 1
ATOM 1486 C CA . HIS A 1 190 ? -30.003 -14.843 -23.576 1.00 93.75 190 HIS A CA 1
ATOM 1487 C C . HIS A 1 190 ? -30.552 -13.500 -24.087 1.00 93.75 190 HIS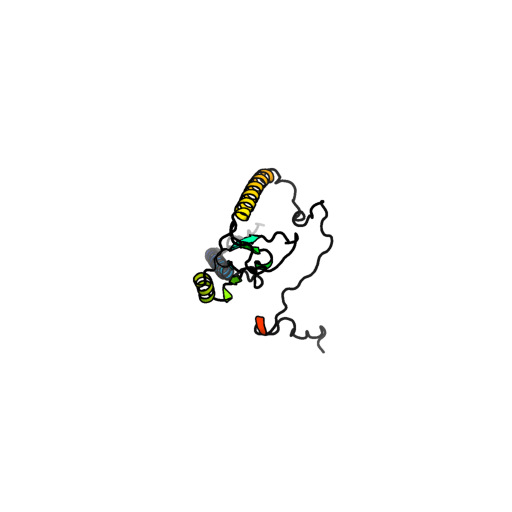 A C 1
ATOM 1489 O O . HIS A 1 190 ? -31.520 -12.964 -23.545 1.00 93.75 190 HIS A O 1
ATOM 1495 N N . TRP A 1 191 ? -29.893 -12.931 -25.093 1.00 93.56 191 TRP A N 1
ATOM 1496 C CA . TRP A 1 191 ? -30.230 -11.603 -25.607 1.00 93.56 191 TRP A CA 1
ATOM 1497 C C . TRP A 1 191 ? -31.575 -11.585 -26.349 1.00 93.56 191 TRP A C 1
ATOM 1499 O O . TRP A 1 191 ? -32.220 -10.541 -26.413 1.00 93.56 191 TRP A O 1
ATOM 1509 N N . GLU A 1 192 ? -32.020 -12.735 -26.858 1.00 88.00 192 GLU A N 1
ATOM 1510 C CA . GLU A 1 192 ? -33.382 -12.925 -27.356 1.00 88.00 192 GLU A CA 1
ATOM 1511 C C . GLU A 1 192 ? -34.304 -13.406 -26.226 1.00 88.00 192 GLU A C 1
ATOM 1513 O O . GLU A 1 192 ? -33.984 -14.403 -25.567 1.00 88.00 192 GLU A O 1
ATOM 1518 N N . PRO A 1 193 ? -35.447 -12.737 -26.000 1.00 81.62 193 PRO A N 1
ATOM 1519 C CA . PRO A 1 193 ? -36.497 -13.268 -25.146 1.00 81.62 193 PRO A CA 1
ATOM 1520 C C . PRO A 1 193 ? -37.192 -14.450 -25.842 1.00 81.62 193 PRO A C 1
ATOM 1522 O O . PRO A 1 193 ? -37.560 -14.342 -27.011 1.00 81.62 193 PRO A O 1
ATOM 1525 N N . ASN A 1 194 ? -37.362 -15.560 -25.114 1.00 70.62 194 ASN A N 1
ATOM 1526 C CA . ASN A 1 194 ? -38.194 -16.698 -25.532 1.00 70.62 194 ASN A CA 1
ATOM 1527 C C . ASN A 1 194 ? -39.677 -16.323 -25.620 1.00 70.62 194 ASN A C 1
ATOM 1529 O O . ASN A 1 194 ? -40.129 -15.525 -24.764 1.00 70.62 194 ASN A O 1
#

Secondary structure (DSSP, 8-state):
---------------HHHHHHHHHHHHHHHHHHHTT----PPTTSSPEEEB-TTEEEEE-TTPPTT----GGGTEEEEEPTT--TTS-S--PPEEE-GGGHHHHHHHHHHTT-B-PBPHHHHHHHHHHHHHHHHHHHHHTT-TTS---S-GGG--TTSPPP----------B-HHHHSS-BSTTPPPPPPSS--

Radius of gyration: 29.24 Å; Cα contacts (8 Å, |Δi|>4): 149; chains: 1; bounding box: 76×68×72 Å

Foldseek 3Di:
DDDDDDDPPDDDPPPPPVVVVVVVVVVVVVVVVVVPCPPCDPPQQQWQWWDAPQWAKDFDPPDDPPDDDHPLVGIFTHGAPPDDPPDDPTDGTDTDDCVVPVVVVVVCVVNRIDHHHHPVRVVVVVVVVVVVVVVVVVVVVVPDDDPDPQPVQADPPRDGPPDDDDDDPQADDCVPPVHTTPVPDDDDDDPDDD

pLDDT: mean 79.55, std 14.87, range [42.5, 97.81]

InterPro domains:
  IPR026071 Glycosyl hydrolase family 99 [PF16317] (163-193)
  IPR026071 Glycosyl hydrolase family 99 [PTHR13572] (154-193)

Nearest PDB structures (foldseek):
  7z3o-assembly1_SX  TM=2.500E-01  e=6.221E+00  Thermochaetoides thermophila DSM 1495